Protein AF-A0A920RKI8-F1 (afdb_monomer_lite)

Secondary structure (DSSP, 8-state):
-HHHHHHHHHHHHHHHH---HHHHSSPP--SHHHHHHHHH-S--S---SPPSS-SS-HHHHHHS-HHHHHHHHHHTTS-GGGHHHHHHHHHH---SS--HHHHH-HHHHHHHHHHSTT--HHHHHHHIIIII--------HHHHHHHHHTTSS-TT--HHHHHHHHHHHHHHTT--HHHHHHHHHHHTT-TT--TT--

Sequence (198 aa):
MGTQRLAEAIEKLRGAYGGLEAELAARPPRCWSTLVDVVAGGPKAKSSDSPRVPLDQPEQLVELPVEALQEALKVTGRDQRRAGALQALANWWPGDDPDESWCEDHERRHRELTAIRGVGHELVDRILLLVLGLPAMPLSRAALRVGCRHGWSGLESEYDEWQHLFRQATELADSSLPEVWWLINRVGPFALWQPTTL

pLDDT: mean 88.32, std 11.57, range [44.94, 97.81]

Radius of gyration: 17.91 Å; chains: 1; bounding box: 45×36×45 Å

Foldseek 3Di:
DLLQVLLLLLLLLCVVVPDPFVVQVPQAFLAQVQLCCLQFNQQPDPQPDQQPDDSRQLVRLLPDDLVSQLVRCVSSVTRSVCSQVSNQVSVVRPHTPDDLVVLVPLVVQLVSQCPRPPRHQLSSQSCNCNNSVHQRQRPDPLLVLVSCVVVSDHPPDDRVRSSVSLVSSCVSNVHDSSRSNVSSVVCSVVSPDDSPPD

Structure (mmCIF, N/CA/C/O backbone):
data_AF-A0A920RKI8-F1
#
_entry.id   AF-A0A920RKI8-F1
#
loop_
_atom_site.group_PDB
_atom_site.id
_atom_site.type_symbol
_atom_site.label_atom_id
_atom_site.label_alt_id
_atom_site.label_comp_id
_atom_site.label_asym_id
_atom_site.label_entity_id
_atom_site.label_seq_id
_atom_site.pdbx_PDB_ins_code
_atom_site.Cartn_x
_atom_site.Cartn_y
_atom_site.Cartn_z
_atom_site.occupancy
_atom_site.B_iso_or_equiv
_atom_site.auth_seq_id
_atom_site.auth_comp_id
_atom_site.auth_asym_id
_atom_site.auth_atom_id
_atom_site.pdbx_PDB_model_num
ATOM 1 N N . MET A 1 1 ? 15.141 7.669 -21.628 1.00 65.69 1 MET A N 1
ATOM 2 C CA . MET A 1 1 ? 16.353 6.863 -21.323 1.00 65.69 1 MET A CA 1
ATOM 3 C C . MET A 1 1 ? 16.235 6.103 -20.002 1.00 65.69 1 MET A C 1
ATOM 5 O O . MET A 1 1 ? 16.628 4.945 -19.987 1.00 65.69 1 MET A O 1
ATOM 9 N N . GLY A 1 2 ? 15.700 6.701 -18.925 1.00 86.31 2 GLY A N 1
ATOM 10 C CA . GLY A 1 2 ? 15.510 6.014 -17.636 1.00 86.31 2 GLY A CA 1
ATOM 11 C C . GLY A 1 2 ? 14.638 4.755 -17.723 1.00 86.31 2 GLY A C 1
ATOM 12 O O . GLY A 1 2 ? 15.053 3.707 -17.244 1.00 86.31 2 GLY A O 1
ATOM 13 N N . THR A 1 3 ? 13.508 4.829 -18.433 1.00 93.12 3 THR A N 1
ATOM 14 C CA . THR A 1 3 ? 12.551 3.719 -18.588 1.00 93.12 3 THR A CA 1
ATOM 15 C C . THR A 1 3 ? 13.172 2.449 -19.175 1.00 93.12 3 THR A C 1
ATOM 17 O O . THR A 1 3 ? 13.064 1.392 -18.568 1.00 93.12 3 THR A O 1
ATOM 20 N N . GLN A 1 4 ? 13.888 2.550 -20.303 1.00 94.25 4 GLN A N 1
ATOM 21 C CA . GLN A 1 4 ? 14.537 1.398 -20.949 1.00 94.25 4 GLN A CA 1
ATOM 22 C C . GLN A 1 4 ? 15.551 0.721 -20.016 1.00 94.25 4 GLN A C 1
ATOM 24 O O . GLN A 1 4 ? 15.579 -0.496 -19.890 1.00 94.25 4 GLN A O 1
ATOM 29 N N . ARG A 1 5 ? 16.364 1.521 -19.315 1.00 93.44 5 ARG A N 1
ATOM 30 C CA . ARG A 1 5 ? 17.378 1.004 -18.386 1.00 93.44 5 ARG A CA 1
ATOM 31 C C . ARG A 1 5 ? 16.759 0.343 -17.156 1.00 93.44 5 ARG A C 1
ATOM 33 O O . ARG A 1 5 ? 17.330 -0.611 -16.638 1.00 93.44 5 ARG A O 1
ATOM 40 N N . LEU A 1 6 ? 15.629 0.861 -16.673 1.00 94.75 6 LEU A N 1
ATOM 41 C CA . LEU A 1 6 ? 14.869 0.230 -15.600 1.00 94.75 6 LEU A CA 1
ATOM 42 C C . LEU A 1 6 ? 14.230 -1.081 -16.083 1.00 94.75 6 LEU A C 1
ATOM 44 O O . LEU A 1 6 ? 14.302 -2.062 -15.355 1.00 94.75 6 LEU A O 1
ATOM 48 N N . ALA A 1 7 ? 13.689 -1.130 -17.304 1.00 95.94 7 ALA A N 1
ATOM 49 C CA . ALA A 1 7 ? 13.143 -2.357 -17.889 1.00 95.94 7 ALA A CA 1
ATOM 50 C C . ALA A 1 7 ? 14.215 -3.460 -17.994 1.00 95.94 7 ALA A C 1
ATOM 52 O O . ALA A 1 7 ? 14.044 -4.543 -17.441 1.00 95.94 7 ALA A O 1
ATOM 53 N N . GLU A 1 8 ? 15.387 -3.142 -18.554 1.00 95.06 8 GLU A N 1
ATOM 54 C CA . GLU A 1 8 ? 16.541 -4.057 -18.596 1.00 95.06 8 GLU A CA 1
ATOM 55 C C . GLU A 1 8 ? 16.983 -4.513 -17.191 1.00 95.06 8 GLU A C 1
ATOM 57 O O . GLU A 1 8 ? 17.425 -5.645 -16.989 1.00 95.06 8 GLU A O 1
ATOM 62 N N . ALA A 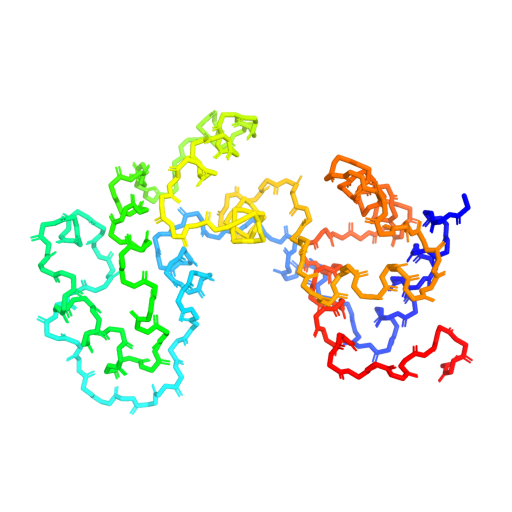1 9 ? 16.898 -3.630 -16.190 1.00 93.19 9 ALA A N 1
ATOM 63 C CA . ALA A 1 9 ? 17.210 -3.982 -14.810 1.00 93.19 9 ALA A CA 1
ATOM 64 C C . ALA A 1 9 ? 16.162 -4.925 -14.201 1.00 93.19 9 ALA A C 1
ATOM 66 O O . ALA A 1 9 ? 16.546 -5.848 -13.485 1.00 93.19 9 ALA A O 1
ATOM 67 N N . ILE A 1 10 ? 14.872 -4.726 -14.492 1.00 94.00 10 ILE A N 1
ATOM 68 C CA . ILE A 1 10 ? 13.782 -5.615 -14.064 1.00 94.00 10 ILE A CA 1
ATOM 69 C C . ILE A 1 10 ? 14.011 -7.023 -14.619 1.00 94.00 10 ILE A C 1
ATOM 71 O O . ILE A 1 10 ? 14.020 -7.976 -13.841 1.00 94.00 10 ILE A O 1
ATOM 75 N N . GLU A 1 11 ? 14.298 -7.155 -15.916 1.00 94.06 11 GLU A N 1
ATOM 76 C CA . GLU A 1 11 ? 14.584 -8.449 -16.556 1.00 94.06 11 GLU A CA 1
ATOM 77 C C . GLU A 1 11 ? 15.761 -9.174 -15.887 1.00 94.06 11 GLU A C 1
ATOM 79 O O . GLU A 1 11 ? 15.675 -10.357 -15.549 1.00 94.06 11 GLU A O 1
ATOM 84 N N . LYS A 1 12 ? 16.857 -8.452 -15.619 1.00 92.50 12 LYS A N 1
ATOM 85 C CA . LYS A 1 12 ? 18.031 -9.009 -14.926 1.00 92.50 12 LYS A CA 1
ATOM 86 C C . LYS A 1 12 ? 17.718 -9.450 -13.501 1.00 92.50 12 LYS A C 1
ATOM 88 O O . LYS A 1 12 ? 18.182 -10.503 -13.064 1.00 92.50 12 LYS A O 1
ATOM 93 N N . LEU A 1 13 ? 16.946 -8.652 -12.762 1.00 91.62 13 LEU A N 1
ATOM 94 C CA . LEU A 1 13 ? 16.522 -8.992 -11.406 1.00 91.62 13 LEU A CA 1
ATOM 95 C C . LEU A 1 13 ? 15.630 -10.235 -11.406 1.00 91.62 13 LEU A C 1
ATOM 97 O O . LEU A 1 13 ? 15.845 -11.122 -10.580 1.00 91.62 13 LEU A O 1
ATOM 101 N N . ARG A 1 14 ? 14.696 -10.337 -12.356 1.00 91.06 14 ARG A N 1
ATOM 102 C CA . ARG A 1 14 ? 13.854 -11.524 -12.538 1.00 91.06 14 ARG A CA 1
ATOM 103 C C . ARG A 1 14 ? 14.698 -12.759 -12.855 1.00 91.06 14 ARG A C 1
ATOM 105 O O . ARG A 1 14 ? 14.508 -13.803 -12.239 1.00 91.06 14 ARG A O 1
ATOM 112 N N . GLY A 1 15 ? 15.690 -12.633 -13.738 1.00 90.31 15 GLY A N 1
ATOM 113 C CA . GLY A 1 15 ? 16.632 -13.716 -14.039 1.00 90.31 15 GLY A CA 1
ATOM 114 C C . GLY A 1 15 ? 17.432 -14.195 -12.818 1.00 90.31 15 GLY A C 1
ATOM 115 O O . GLY A 1 15 ? 17.696 -15.387 -12.687 1.00 90.31 15 GLY A O 1
ATOM 116 N N . ALA A 1 16 ? 17.784 -13.291 -11.898 1.00 89.56 16 ALA A N 1
ATOM 117 C CA . ALA A 1 16 ? 18.591 -13.613 -10.718 1.00 89.56 16 ALA A CA 1
ATOM 118 C C . ALA A 1 16 ? 17.790 -14.137 -9.518 1.00 89.56 16 ALA A C 1
ATOM 120 O O . ALA A 1 16 ? 18.289 -14.970 -8.760 1.00 89.56 16 ALA A O 1
ATOM 121 N N . TYR A 1 17 ? 16.578 -13.623 -9.307 1.00 87.38 17 TYR A N 1
ATOM 122 C CA . TYR A 1 17 ? 15.755 -13.934 -8.134 1.00 87.38 17 TYR A CA 1
ATOM 123 C C . TYR A 1 17 ? 14.554 -14.836 -8.444 1.00 87.38 17 TYR A C 1
ATOM 125 O O . TYR A 1 17 ? 13.873 -15.263 -7.511 1.00 87.38 17 TYR A O 1
ATOM 133 N N . GLY A 1 18 ? 14.340 -15.166 -9.719 1.00 82.75 18 GLY A N 1
ATOM 134 C CA . GLY A 1 18 ? 13.167 -15.879 -10.211 1.00 82.75 18 GLY A CA 1
ATOM 135 C C . GLY A 1 18 ? 12.020 -14.932 -10.567 1.00 82.75 18 GLY A C 1
ATOM 136 O O . GLY A 1 18 ? 11.966 -13.790 -10.107 1.00 82.75 18 GLY A O 1
ATOM 137 N N . GLY A 1 19 ? 11.103 -15.431 -11.398 1.00 72.31 19 GLY A N 1
ATOM 138 C CA . GLY A 1 19 ? 9.821 -14.785 -11.662 1.00 72.31 19 GLY A CA 1
ATOM 139 C C . GLY A 1 19 ? 8.774 -15.234 -10.649 1.00 72.31 19 GLY A C 1
ATOM 140 O O . GLY A 1 19 ? 8.630 -16.429 -10.393 1.00 72.31 19 GLY A O 1
ATOM 141 N N . LEU A 1 20 ? 8.054 -14.271 -10.086 1.00 76.25 20 LEU A N 1
ATOM 142 C CA . LEU A 1 20 ? 6.879 -14.477 -9.236 1.00 76.25 20 LEU A CA 1
ATOM 143 C C . LEU A 1 20 ? 5.620 -13.894 -9.886 1.00 76.25 20 LEU A C 1
ATOM 145 O O . LEU A 1 20 ? 4.585 -13.790 -9.236 1.00 76.25 20 LEU A O 1
ATOM 149 N N . GLU A 1 21 ? 5.701 -13.519 -11.163 1.00 69.56 21 GLU A N 1
ATOM 150 C CA . GLU A 1 21 ? 4.629 -12.856 -11.893 1.00 69.56 21 GLU A CA 1
ATOM 151 C C . GLU A 1 21 ? 3.289 -13.580 -11.774 1.00 69.56 21 GLU A C 1
ATOM 153 O O . GLU A 1 21 ? 2.329 -12.961 -11.352 1.00 69.56 21 GLU A O 1
ATOM 158 N N . ALA A 1 22 ? 3.201 -14.885 -12.035 1.00 66.06 22 ALA A N 1
ATOM 159 C CA . ALA A 1 22 ? 1.919 -15.594 -11.948 1.00 66.06 22 ALA A CA 1
ATOM 160 C C . ALA A 1 22 ? 1.318 -15.615 -10.525 1.00 66.06 22 ALA A C 1
ATOM 162 O O . ALA A 1 22 ? 0.099 -15.587 -10.371 1.00 66.06 22 ALA A O 1
ATOM 163 N N . GLU A 1 23 ? 2.159 -15.658 -9.487 1.00 74.75 23 GLU A N 1
ATOM 164 C CA . GLU A 1 23 ? 1.721 -15.659 -8.084 1.00 74.75 23 GLU A CA 1
ATOM 165 C C . GLU A 1 23 ? 1.307 -14.253 -7.625 1.00 74.75 23 GLU A C 1
ATOM 167 O O . GLU A 1 23 ? 0.303 -14.095 -6.934 1.00 74.75 23 GLU A O 1
ATOM 172 N N . LEU A 1 24 ? 2.053 -13.226 -8.040 1.00 76.25 24 LEU A N 1
ATOM 173 C CA . LEU A 1 24 ? 1.858 -11.837 -7.622 1.00 76.25 24 LEU A CA 1
ATOM 174 C C . LEU A 1 24 ? 0.925 -11.034 -8.543 1.00 76.25 24 LEU A C 1
ATOM 176 O O . LEU A 1 24 ? 0.420 -9.995 -8.124 1.00 76.25 24 LEU A O 1
ATOM 180 N N . ALA A 1 25 ? 0.694 -11.489 -9.776 1.00 66.06 25 ALA A N 1
ATOM 181 C CA . ALA A 1 25 ? -0.279 -10.924 -10.714 1.00 66.06 25 ALA A CA 1
ATOM 182 C C . ALA A 1 25 ? -1.687 -11.491 -10.504 1.00 66.06 25 ALA A C 1
ATOM 184 O O . ALA A 1 25 ? -2.650 -10.966 -11.065 1.00 66.06 25 ALA A O 1
ATOM 185 N N . ALA A 1 26 ? -1.834 -12.546 -9.693 1.00 75.56 26 ALA A N 1
ATOM 186 C CA . ALA A 1 26 ? -3.145 -12.970 -9.232 1.00 75.56 26 ALA A CA 1
ATOM 187 C C . ALA A 1 26 ? -3.845 -11.795 -8.532 1.00 75.56 26 ALA A C 1
ATOM 189 O O . ALA A 1 26 ? -3.220 -11.051 -7.772 1.00 75.56 26 ALA A O 1
ATOM 190 N N . ARG A 1 27 ? -5.152 -11.627 -8.789 1.00 77.19 27 ARG A N 1
ATOM 191 C CA . ARG A 1 27 ? -5.959 -10.588 -8.133 1.00 77.19 27 ARG A CA 1
ATOM 192 C C . ARG A 1 27 ? -5.747 -10.704 -6.619 1.00 77.19 27 ARG A C 1
ATOM 194 O O . ARG A 1 27 ? -5.997 -11.790 -6.083 1.00 77.19 27 ARG A O 1
ATOM 201 N N . PRO A 1 28 ? -5.315 -9.633 -5.925 1.00 81.38 28 PRO A N 1
ATOM 202 C CA . PRO A 1 28 ? -5.142 -9.712 -4.490 1.00 81.38 28 PRO A CA 1
ATOM 203 C C . PRO A 1 28 ? -6.486 -10.051 -3.841 1.00 81.38 28 PRO A C 1
ATOM 205 O O . PRO A 1 28 ? -7.534 -9.587 -4.311 1.00 81.38 28 PRO A O 1
ATOM 208 N N . PRO A 1 29 ? -6.488 -10.858 -2.772 1.00 77.50 29 PRO A N 1
ATOM 209 C CA . PRO A 1 29 ? -7.687 -11.041 -1.978 1.00 77.50 29 PRO A CA 1
ATOM 210 C C . PRO A 1 29 ? -8.037 -9.673 -1.377 1.00 77.50 29 PRO A C 1
ATOM 212 O O . PRO A 1 29 ? -7.326 -9.157 -0.518 1.00 77.50 29 PRO A O 1
ATOM 215 N N . ARG A 1 30 ? -9.096 -9.040 -1.903 1.00 90.00 30 ARG A N 1
ATOM 216 C CA . ARG A 1 30 ? -9.606 -7.722 -1.485 1.00 90.00 30 ARG A CA 1
ATOM 217 C C . ARG A 1 30 ? -10.291 -7.836 -0.122 1.00 90.00 30 ARG A C 1
ATOM 219 O O . ARG A 1 30 ? -11.475 -7.550 0.008 1.00 90.00 30 ARG A O 1
ATOM 226 N N . CYS A 1 31 ? -9.573 -8.335 0.874 1.00 93.62 31 CYS A N 1
ATOM 227 C CA . CYS A 1 31 ? -10.096 -8.623 2.196 1.00 93.62 31 CYS A CA 1
ATOM 228 C C . CYS A 1 31 ? -9.317 -7.889 3.285 1.00 93.62 31 CYS A C 1
ATOM 230 O O . CYS A 1 31 ? -8.151 -7.502 3.133 1.00 93.62 31 CYS A O 1
ATOM 232 N N . TRP A 1 32 ? -9.987 -7.722 4.418 1.00 95.81 32 TRP A N 1
ATOM 233 C CA . TRP A 1 32 ? -9.484 -6.993 5.566 1.00 95.81 32 TRP A CA 1
ATOM 234 C C . TRP A 1 32 ? -8.162 -7.559 6.103 1.00 95.81 32 TRP A C 1
ATOM 236 O O . TRP A 1 32 ? -7.251 -6.804 6.445 1.00 95.81 32 TRP A O 1
ATOM 246 N N . SER A 1 33 ? -8.001 -8.884 6.132 1.00 93.25 33 SER A N 1
ATOM 247 C CA . SER A 1 33 ? -6.778 -9.520 6.641 1.00 93.25 33 SER A CA 1
ATOM 248 C C . SER A 1 33 ? -5.537 -9.156 5.817 1.00 93.25 33 SER A C 1
ATOM 250 O O . SER A 1 33 ? -4.477 -8.886 6.386 1.00 93.25 33 SER A O 1
ATOM 252 N N . THR A 1 34 ? -5.671 -9.043 4.494 1.00 93.38 34 THR A N 1
ATOM 253 C CA . THR A 1 34 ? -4.592 -8.576 3.613 1.00 93.38 34 THR A CA 1
ATOM 254 C C . THR A 1 34 ? -4.258 -7.111 3.861 1.00 93.38 34 THR A C 1
ATOM 256 O O . THR A 1 34 ? -3.079 -6.760 3.916 1.00 93.38 34 THR A O 1
ATOM 259 N N . LEU A 1 35 ? -5.260 -6.258 4.100 1.00 96.19 35 LEU A N 1
ATOM 260 C CA . LEU A 1 35 ? -5.028 -4.871 4.512 1.00 96.19 35 LEU A CA 1
ATOM 261 C C . LEU A 1 35 ? -4.242 -4.813 5.828 1.00 96.19 35 LEU A C 1
ATOM 263 O O . LEU A 1 35 ? -3.252 -4.081 5.917 1.00 96.19 35 LEU A O 1
ATOM 267 N N . VAL A 1 36 ? -4.623 -5.613 6.828 1.00 95.75 36 VAL A N 1
ATOM 268 C CA . VAL A 1 36 ? -3.911 -5.690 8.113 1.00 95.75 36 VAL A CA 1
ATOM 269 C C . VAL A 1 36 ? -2.450 -6.087 7.912 1.00 95.75 36 VAL A C 1
ATOM 271 O O . VAL A 1 36 ? -1.557 -5.426 8.452 1.00 95.75 36 VAL A O 1
ATOM 274 N N . ASP A 1 37 ? -2.184 -7.113 7.107 1.00 93.94 37 ASP A N 1
ATOM 275 C CA . ASP A 1 37 ? -0.823 -7.581 6.846 1.00 93.94 37 ASP A CA 1
ATOM 276 C C . ASP A 1 37 ? -0.002 -6.561 6.035 1.00 93.94 37 ASP A C 1
ATOM 278 O O . ASP A 1 37 ? 1.190 -6.370 6.298 1.00 93.94 37 ASP A O 1
ATOM 282 N N . VAL A 1 38 ? -0.619 -5.827 5.104 1.00 95.00 38 VAL A N 1
ATOM 283 C CA . VAL A 1 38 ? 0.038 -4.723 4.385 1.00 95.00 38 VAL A CA 1
ATOM 284 C C . VAL A 1 38 ? 0.396 -3.582 5.342 1.00 95.00 38 VAL A C 1
ATOM 286 O O . VAL A 1 38 ? 1.519 -3.066 5.306 1.00 95.00 38 VAL A O 1
ATOM 289 N N . VAL A 1 39 ? -0.517 -3.198 6.230 1.00 96.19 39 VAL A N 1
ATOM 290 C CA . VAL A 1 39 ? -0.352 -2.026 7.099 1.00 96.19 39 VAL A CA 1
ATOM 291 C C . VAL A 1 39 ? 0.572 -2.306 8.280 1.00 96.19 39 VAL A C 1
ATOM 293 O O . VAL A 1 39 ? 1.491 -1.524 8.532 1.00 96.19 39 VAL A O 1
ATOM 296 N N . ALA A 1 40 ? 0.350 -3.407 8.998 1.00 94.62 40 ALA A N 1
ATOM 297 C CA . ALA A 1 40 ? 1.036 -3.731 10.250 1.00 94.62 40 ALA A CA 1
ATOM 298 C C . ALA A 1 40 ? 2.038 -4.894 10.132 1.00 94.62 40 ALA A C 1
ATOM 300 O O . ALA A 1 40 ? 2.744 -5.197 11.099 1.00 94.62 40 ALA A O 1
ATOM 301 N N . GLY A 1 41 ? 2.159 -5.490 8.945 1.00 91.62 41 GLY A N 1
ATOM 302 C CA . GLY A 1 41 ? 2.992 -6.658 8.688 1.00 91.62 41 GLY A CA 1
ATOM 303 C C . GLY A 1 41 ? 2.270 -7.968 8.998 1.00 91.62 41 GLY A C 1
ATOM 304 O O . GLY A 1 41 ? 1.370 -8.020 9.837 1.00 91.62 41 GLY A O 1
ATOM 305 N N . GLY A 1 42 ? 2.719 -9.041 8.344 1.00 84.94 42 GLY A N 1
ATOM 306 C CA . GLY A 1 42 ? 2.287 -10.395 8.672 1.00 84.94 42 GLY A CA 1
ATOM 307 C C . GLY A 1 42 ? 2.679 -10.800 10.101 1.00 84.94 42 GLY A C 1
ATOM 308 O O . GLY A 1 42 ? 3.616 -10.230 10.679 1.00 84.94 42 GLY A O 1
ATOM 309 N N . PRO A 1 43 ? 1.992 -11.794 10.684 1.00 79.62 43 PRO A N 1
ATOM 310 C CA . PRO A 1 43 ? 2.277 -12.262 12.033 1.00 79.62 43 PRO A CA 1
ATOM 311 C C . PRO A 1 43 ? 3.696 -12.845 12.097 1.00 79.62 43 PRO A C 1
ATOM 313 O O . PRO A 1 43 ? 4.040 -13.768 11.361 1.00 79.62 43 PRO A O 1
ATOM 316 N N . LYS A 1 44 ? 4.548 -12.296 12.972 1.00 74.25 44 LYS A N 1
ATOM 317 C CA . LYS A 1 44 ? 5.960 -12.721 13.102 1.00 74.25 44 LYS A CA 1
ATOM 318 C C . LYS A 1 44 ? 6.185 -13.798 14.157 1.00 74.25 44 LYS A C 1
ATOM 320 O O . LYS A 1 44 ? 7.252 -14.408 14.195 1.00 74.25 44 LYS A O 1
ATOM 325 N N . ALA A 1 45 ? 5.214 -14.009 15.038 1.00 61.22 45 ALA A N 1
ATOM 326 C CA . ALA A 1 45 ? 5.335 -14.925 16.158 1.00 61.22 45 ALA A CA 1
ATOM 327 C C . ALA A 1 45 ? 4.508 -16.194 15.928 1.00 61.22 45 ALA A C 1
ATOM 329 O O . ALA A 1 45 ? 3.354 -16.122 15.513 1.00 61.22 45 ALA A O 1
ATOM 330 N N . LYS A 1 46 ? 5.048 -17.346 16.353 1.00 50.78 46 LYS A N 1
ATOM 331 C CA . LYS A 1 46 ? 4.248 -18.505 16.794 1.00 50.78 46 LYS A CA 1
ATOM 332 C C . LYS A 1 46 ? 3.600 -18.193 18.151 1.00 50.78 46 LYS A C 1
ATOM 334 O O . LYS A 1 46 ? 3.754 -18.960 19.098 1.00 50.78 46 LYS A O 1
ATOM 339 N N . SER A 1 47 ? 2.998 -17.014 18.293 1.00 51.47 47 SER A N 1
ATOM 340 C CA . SER A 1 47 ? 2.316 -16.660 19.530 1.00 51.47 47 SER A CA 1
ATOM 341 C C . SER A 1 47 ? 1.125 -17.601 19.657 1.00 51.47 47 SER A C 1
ATOM 343 O O . SER A 1 47 ? 0.215 -17.557 18.835 1.00 51.47 47 SER A O 1
ATOM 345 N N . SER A 1 48 ? 1.165 -18.496 20.645 1.00 54.56 48 SER A N 1
ATOM 346 C CA . SER A 1 48 ? -0.001 -19.288 21.045 1.00 54.56 48 SER A CA 1
ATOM 347 C C . SER A 1 48 ? -1.062 -18.422 21.725 1.00 54.56 48 SER A C 1
ATOM 349 O O . SER A 1 48 ? -2.172 -18.896 21.953 1.00 54.56 48 SER A O 1
ATOM 351 N N . ASP A 1 49 ? -0.719 -17.175 22.068 1.00 60.25 49 ASP A N 1
ATOM 352 C CA . ASP A 1 49 ? -1.642 -16.225 22.665 1.00 60.25 49 ASP A CA 1
ATOM 353 C C . ASP A 1 49 ? -2.505 -15.581 21.587 1.00 60.25 49 ASP A C 1
ATOM 355 O O . ASP A 1 49 ? -2.028 -14.890 20.681 1.00 60.25 49 ASP A O 1
ATOM 359 N N . SER A 1 50 ? -3.808 -15.802 21.728 1.00 67.31 50 SER A N 1
ATOM 360 C CA . SER A 1 50 ? -4.814 -15.082 20.962 1.00 67.31 50 SER A CA 1
ATOM 361 C C . SER A 1 50 ? -4.870 -13.634 21.457 1.00 67.31 50 SER A C 1
ATOM 363 O O . SER A 1 50 ? -4.852 -13.407 22.674 1.00 67.31 50 SER A O 1
ATOM 365 N N . PRO A 1 51 ? -4.932 -12.635 20.558 1.00 76.62 51 PRO A N 1
ATOM 366 C CA . PRO A 1 51 ? -5.156 -11.265 20.987 1.00 76.62 51 PRO A CA 1
ATOM 367 C C . PRO A 1 51 ? -6.476 -11.194 21.762 1.00 76.62 51 PRO A C 1
ATOM 369 O O . PRO A 1 51 ? -7.434 -11.905 21.464 1.00 76.62 51 PRO A O 1
ATOM 372 N N . ARG A 1 52 ? -6.538 -10.318 22.769 1.00 75.00 52 ARG A N 1
ATOM 373 C CA . ARG A 1 52 ? -7.760 -10.129 23.571 1.00 75.00 52 ARG A CA 1
ATOM 374 C C . ARG A 1 52 ? -8.922 -9.540 22.769 1.00 75.00 52 ARG A C 1
ATOM 376 O O . ARG A 1 52 ? -10.055 -9.595 23.229 1.00 75.00 52 ARG A O 1
ATOM 383 N N . VAL A 1 53 ? -8.619 -8.955 21.613 1.00 81.38 53 VAL A N 1
ATOM 384 C CA . VAL A 1 53 ? -9.576 -8.357 20.684 1.00 81.38 53 VAL A CA 1
ATOM 385 C C . VAL A 1 53 ? -9.370 -8.960 19.292 1.00 81.38 53 VAL A C 1
ATOM 387 O O . VAL A 1 53 ? -8.219 -9.214 18.916 1.00 81.38 53 VAL A O 1
ATOM 390 N N . PRO A 1 54 ? -10.450 -9.203 18.533 1.00 82.31 54 PRO A N 1
ATOM 391 C CA . PRO A 1 54 ? -10.344 -9.703 17.170 1.00 82.31 54 PRO A CA 1
ATOM 392 C C . PRO A 1 54 ? -9.703 -8.637 16.280 1.00 82.31 54 PRO A C 1
ATOM 394 O O . PRO A 1 54 ? -10.060 -7.466 16.354 1.00 82.31 54 PRO A O 1
ATOM 397 N N . LEU A 1 55 ? -8.730 -9.039 15.461 1.00 88.00 55 LEU A N 1
ATOM 398 C CA . LEU A 1 55 ? -8.079 -8.170 14.467 1.00 88.00 55 LEU A CA 1
ATOM 399 C C . LEU A 1 55 ? -8.690 -8.325 13.068 1.00 88.00 55 LEU A C 1
ATOM 401 O O . LEU A 1 55 ? -8.364 -7.561 12.165 1.00 88.00 55 LEU A O 1
ATOM 405 N N . ASP A 1 56 ? -9.546 -9.325 12.893 1.00 87.75 56 ASP A N 1
ATOM 406 C CA . ASP A 1 56 ? -10.181 -9.752 11.650 1.00 87.75 56 ASP A CA 1
ATOM 407 C C . ASP A 1 56 ? -11.549 -9.097 11.404 1.00 87.75 56 ASP A C 1
ATOM 409 O O . ASP A 1 56 ? -12.127 -9.308 10.344 1.00 87.75 56 ASP A O 1
ATOM 413 N N . GLN A 1 57 ? -12.044 -8.284 12.343 1.00 89.75 57 GLN A N 1
ATOM 414 C CA . GLN A 1 57 ? -13.370 -7.656 12.278 1.00 89.75 57 GLN A CA 1
ATOM 415 C C . GLN A 1 57 ? -13.252 -6.124 12.293 1.00 89.75 57 GLN A C 1
ATOM 417 O O . GLN A 1 57 ? -13.189 -5.534 13.378 1.00 89.75 57 GLN A O 1
ATOM 422 N N . PRO A 1 58 ? -13.172 -5.460 11.123 1.00 93.62 58 PRO A N 1
ATOM 423 C CA . PRO A 1 58 ? -12.912 -4.021 11.033 1.00 93.62 58 PRO A CA 1
ATOM 424 C C . PRO A 1 58 ? -13.920 -3.181 11.827 1.00 93.62 58 PRO A C 1
ATOM 426 O O . PRO A 1 58 ? -13.529 -2.242 12.517 1.00 93.62 58 PRO A O 1
ATOM 429 N N . GLU A 1 59 ? -15.196 -3.552 11.826 1.00 92.62 59 GLU A N 1
ATOM 430 C CA . GLU A 1 59 ? -16.255 -2.875 12.573 1.00 92.62 59 GLU A CA 1
ATOM 431 C C . GLU A 1 59 ? -15.982 -2.811 14.082 1.00 92.62 59 GLU A C 1
ATOM 433 O O . GLU A 1 59 ? -16.308 -1.816 14.727 1.00 92.62 59 GLU A O 1
ATOM 438 N N . GLN A 1 60 ? -15.322 -3.825 14.649 1.00 90.75 60 GLN A N 1
ATOM 439 C CA . GLN A 1 60 ? -14.958 -3.814 16.064 1.00 90.75 60 GLN A CA 1
ATOM 440 C C . GLN A 1 60 ? -13.766 -2.899 16.336 1.00 90.75 60 GLN A C 1
ATOM 442 O O . GLN A 1 60 ? -13.689 -2.288 17.398 1.00 90.75 60 GLN A O 1
ATOM 447 N N . LEU A 1 61 ? -12.839 -2.772 15.382 1.00 92.94 61 LEU A N 1
ATOM 448 C CA . LEU A 1 61 ? -11.631 -1.960 15.539 1.00 92.94 61 LEU A CA 1
ATOM 449 C C . LEU A 1 61 ? -11.938 -0.467 15.654 1.00 92.94 61 LEU A C 1
ATOM 451 O O . LEU A 1 61 ? -11.191 0.249 16.325 1.00 92.94 61 LEU A O 1
ATOM 455 N N . VAL A 1 62 ? -13.018 -0.003 15.022 1.00 92.44 62 VAL A N 1
ATOM 456 C CA . VAL A 1 62 ? -13.427 1.410 15.033 1.00 92.44 62 VAL A CA 1
ATOM 457 C C . VAL A 1 62 ? -13.677 1.913 16.458 1.00 92.44 62 VAL A C 1
ATOM 459 O O . VAL A 1 62 ? -13.236 3.006 16.802 1.00 92.44 62 VAL A O 1
ATOM 462 N N . GLU A 1 63 ? -14.295 1.091 17.304 1.00 89.94 63 GLU A N 1
ATOM 463 C CA . GLU A 1 63 ? -14.717 1.468 18.661 1.00 89.94 63 GLU A CA 1
ATOM 464 C C . GLU A 1 63 ? -13.660 1.172 19.743 1.00 89.94 63 GLU A C 1
ATOM 466 O O . GLU A 1 63 ? -13.826 1.531 20.912 1.00 89.94 63 GLU A O 1
ATOM 471 N N . LEU A 1 64 ? -12.559 0.496 19.395 1.00 91.56 64 LEU A N 1
ATOM 472 C CA . LEU A 1 64 ? -11.551 0.102 20.380 1.00 91.56 64 LEU A CA 1
ATOM 473 C C . LEU A 1 64 ? -10.703 1.289 20.869 1.00 91.56 64 LEU A C 1
ATOM 475 O O . LEU A 1 64 ? -10.284 2.134 20.081 1.00 91.56 64 LEU A O 1
ATOM 479 N N . PRO A 1 65 ? -10.309 1.318 22.154 1.00 93.88 65 PRO A N 1
ATOM 480 C CA . PRO A 1 65 ? -9.207 2.167 22.588 1.00 93.88 65 PRO A CA 1
ATOM 481 C C . PRO A 1 65 ? -7.939 1.830 21.795 1.00 93.88 65 PRO A C 1
ATOM 483 O O . PRO A 1 65 ? -7.590 0.654 21.637 1.00 93.88 65 PRO A O 1
ATOM 486 N N . VAL A 1 66 ? -7.218 2.847 21.317 1.00 93.69 66 VAL A N 1
ATOM 487 C CA . VAL A 1 66 ? -6.027 2.640 20.478 1.00 93.69 66 VAL A CA 1
ATOM 488 C C . VAL A 1 66 ? -4.963 1.807 21.201 1.00 93.69 66 VAL A C 1
ATOM 490 O O . VAL A 1 66 ? -4.283 1.002 20.571 1.00 93.69 66 VAL A O 1
ATOM 493 N N . GLU A 1 67 ? -4.861 1.922 22.525 1.00 95.19 67 GLU A N 1
ATOM 494 C CA . GLU A 1 67 ? -3.942 1.156 23.372 1.00 95.19 67 GLU A CA 1
ATOM 495 C C . GLU A 1 67 ? -4.275 -0.343 23.374 1.00 95.19 67 GLU A C 1
ATOM 497 O O . GLU A 1 67 ? -3.374 -1.185 23.376 1.00 95.19 67 GLU A O 1
ATOM 502 N N . ALA A 1 68 ? -5.564 -0.695 23.326 1.00 93.94 68 ALA A N 1
ATOM 503 C CA . ALA A 1 68 ? -5.993 -2.088 23.231 1.00 93.94 68 ALA A CA 1
ATOM 504 C C . ALA A 1 68 ? -5.596 -2.687 21.874 1.00 93.94 68 ALA A C 1
ATOM 506 O O . ALA A 1 68 ? -5.084 -3.808 21.814 1.00 93.94 68 ALA A O 1
ATOM 507 N N . LEU A 1 69 ? -5.755 -1.915 20.795 1.00 94.69 69 LEU A N 1
ATOM 508 C CA . LEU A 1 69 ? -5.324 -2.317 19.457 1.00 94.69 69 LEU A CA 1
ATOM 509 C C . LEU A 1 69 ? -3.791 -2.418 19.355 1.00 94.69 69 LEU A C 1
ATOM 511 O O . LEU A 1 69 ? -3.274 -3.356 18.750 1.00 94.69 69 LEU A O 1
ATOM 515 N N . GLN A 1 70 ? -3.045 -1.509 19.990 1.00 95.31 70 GLN A N 1
ATOM 516 C CA . GLN A 1 70 ? -1.582 -1.586 20.077 1.00 95.31 70 GLN A CA 1
ATOM 517 C C . GLN A 1 70 ? -1.119 -2.890 20.733 1.00 95.31 70 GLN A C 1
ATOM 519 O O . GLN A 1 70 ? -0.254 -3.575 20.182 1.00 95.31 70 GLN A O 1
ATOM 524 N N . GLU A 1 71 ? -1.706 -3.256 21.876 1.00 93.94 71 GLU A N 1
ATOM 525 C CA . GLU A 1 71 ? -1.343 -4.491 22.574 1.00 93.94 71 GLU A CA 1
ATOM 526 C C . GLU A 1 71 ? -1.714 -5.732 21.744 1.00 93.94 71 GLU A C 1
ATOM 528 O O . GLU A 1 71 ? -0.920 -6.666 21.654 1.00 93.94 71 GLU A O 1
ATOM 533 N N . ALA A 1 72 ? -2.857 -5.730 21.050 1.00 92.75 72 ALA A N 1
ATOM 534 C CA . ALA A 1 72 ? -3.242 -6.823 20.152 1.00 92.75 72 ALA A CA 1
ATOM 535 C C . ALA A 1 72 ? -2.249 -7.019 18.991 1.00 92.75 72 ALA A C 1
ATOM 537 O O . ALA A 1 72 ? -1.834 -8.143 18.686 1.00 92.75 72 ALA A O 1
ATOM 538 N N . LEU A 1 73 ? -1.810 -5.924 18.363 1.00 93.19 73 LEU A N 1
ATOM 539 C CA . LEU A 1 73 ? -0.787 -5.970 17.316 1.00 93.19 73 LEU A CA 1
ATOM 540 C C . LEU A 1 73 ? 0.541 -6.495 17.867 1.00 93.19 73 LEU A C 1
ATOM 542 O O . LEU A 1 73 ? 1.163 -7.364 17.259 1.00 93.19 73 LEU A O 1
ATOM 546 N N . LYS A 1 74 ? 0.947 -6.037 19.050 1.00 91.81 74 LYS A N 1
ATOM 547 C CA . LYS A 1 74 ? 2.172 -6.487 19.714 1.00 91.81 74 LYS A CA 1
ATOM 548 C C . LYS A 1 74 ? 2.151 -7.986 20.031 1.00 91.81 74 LYS A C 1
ATOM 550 O O . LYS A 1 74 ? 3.125 -8.667 19.712 1.00 91.81 74 LYS A O 1
ATOM 555 N N . VAL A 1 75 ? 1.058 -8.513 20.593 1.00 90.38 75 VAL A N 1
ATOM 556 C CA . VAL A 1 75 ? 0.893 -9.953 20.903 1.00 90.38 75 VAL A CA 1
ATOM 557 C C . VAL A 1 75 ? 1.007 -10.811 19.644 1.00 90.38 75 VAL A C 1
ATOM 559 O O . VAL A 1 75 ? 1.578 -11.900 19.674 1.00 90.38 75 VAL A O 1
ATOM 562 N N . THR A 1 76 ? 0.536 -10.300 18.507 1.00 89.38 76 THR A N 1
ATOM 563 C CA . THR A 1 76 ? 0.641 -10.998 17.218 1.00 89.38 76 THR A CA 1
ATOM 564 C C . THR A 1 76 ? 1.965 -10.750 16.477 1.00 89.38 76 THR A C 1
ATOM 566 O O . THR A 1 76 ? 2.173 -11.255 15.372 1.00 89.38 76 THR A O 1
ATOM 569 N N . GLY A 1 77 ? 2.902 -10.010 17.081 1.00 90.31 77 GLY A N 1
ATOM 570 C CA . GLY A 1 77 ? 4.210 -9.696 16.497 1.00 90.31 77 GLY A CA 1
ATOM 571 C C . GLY A 1 77 ? 4.159 -8.686 15.344 1.00 90.31 77 GLY A C 1
ATOM 572 O O . GLY A 1 77 ? 5.096 -8.627 14.543 1.00 90.31 77 GLY A O 1
ATOM 573 N N . ARG A 1 78 ? 3.073 -7.914 15.249 1.00 92.94 78 ARG A N 1
ATOM 574 C CA . ARG A 1 78 ? 2.845 -6.862 14.253 1.00 92.94 78 ARG A CA 1
ATOM 575 C C . ARG A 1 78 ? 3.327 -5.497 14.749 1.00 92.94 78 ARG A C 1
ATOM 577 O O . ARG A 1 78 ? 3.614 -5.301 15.931 1.00 92.94 78 ARG A O 1
ATOM 584 N N . ASP A 1 79 ? 3.437 -4.532 13.839 1.00 93.88 79 ASP A N 1
ATOM 585 C CA . ASP A 1 79 ? 3.853 -3.169 14.181 1.00 93.88 79 ASP A CA 1
ATOM 586 C C . ASP A 1 79 ? 2.750 -2.418 14.945 1.00 93.88 79 ASP A C 1
ATOM 588 O O . ASP A 1 79 ? 1.850 -1.819 14.357 1.00 93.88 79 ASP A O 1
ATOM 592 N N . GLN A 1 80 ? 2.855 -2.395 16.275 1.00 95.12 80 GLN A N 1
ATOM 593 C CA . GLN A 1 80 ? 1.917 -1.691 17.156 1.00 95.12 80 GLN A CA 1
ATOM 594 C C . GLN A 1 80 ? 1.772 -0.191 16.843 1.00 95.12 80 GLN A C 1
ATOM 596 O O . GLN A 1 80 ? 0.735 0.402 17.130 1.00 95.12 80 GLN A O 1
ATOM 601 N N . ARG A 1 81 ? 2.766 0.448 16.206 1.00 95.56 81 ARG A N 1
ATOM 602 C CA . ARG A 1 81 ? 2.694 1.878 15.846 1.00 95.56 81 ARG A CA 1
ATOM 603 C C . ARG A 1 81 ? 1.607 2.155 14.806 1.00 95.56 81 ARG A C 1
ATOM 605 O O . ARG A 1 81 ? 1.237 3.308 14.604 1.00 95.56 81 ARG A O 1
ATOM 612 N N . ARG A 1 82 ? 1.097 1.107 14.152 1.00 95.81 82 ARG A N 1
ATOM 613 C CA . ARG A 1 82 ? 0.059 1.173 13.122 1.00 95.81 82 ARG A CA 1
ATOM 614 C C . ARG A 1 82 ? -1.364 1.104 13.662 1.00 95.81 82 ARG A C 1
ATOM 616 O O . ARG A 1 82 ? -2.279 1.244 12.863 1.00 95.81 82 ARG A O 1
ATOM 623 N N . ALA A 1 83 ? -1.566 0.968 14.974 1.00 95.81 83 ALA A N 1
ATOM 624 C CA . ALA A 1 83 ? -2.900 0.880 15.575 1.00 95.81 83 ALA A CA 1
ATOM 625 C C . ALA A 1 83 ? -3.840 2.017 15.135 1.00 95.81 83 ALA A C 1
ATOM 627 O O . ALA A 1 83 ? -4.906 1.750 14.595 1.00 95.81 83 ALA A O 1
ATOM 628 N N . GLY A 1 84 ? -3.420 3.280 15.266 1.00 95.81 84 GLY A N 1
ATOM 629 C CA . GLY A 1 84 ? -4.261 4.415 14.862 1.00 95.81 84 GLY A CA 1
ATOM 630 C C . GLY A 1 84 ? -4.570 4.445 13.359 1.00 95.81 84 GLY A C 1
ATOM 631 O O . GLY A 1 84 ? -5.682 4.780 12.967 1.00 95.81 84 GLY A O 1
ATOM 632 N N . ALA A 1 85 ? -3.612 4.042 12.516 1.00 96.44 85 ALA A N 1
ATOM 633 C CA . ALA A 1 85 ? -3.831 3.949 11.073 1.00 96.44 85 ALA A CA 1
ATOM 634 C C . ALA A 1 85 ? -4.811 2.817 10.729 1.00 96.44 85 ALA A C 1
ATOM 636 O O . ALA A 1 85 ? -5.703 3.015 9.914 1.00 96.44 85 ALA A O 1
ATOM 637 N N . LEU A 1 86 ? -4.679 1.653 11.375 1.00 96.38 86 LEU A N 1
ATOM 638 C CA . LEU A 1 86 ? -5.589 0.522 11.193 1.00 96.38 86 LEU A CA 1
ATOM 639 C C . LEU A 1 86 ? -7.009 0.845 11.637 1.00 96.38 86 LEU A C 1
ATOM 641 O O . LEU A 1 86 ? -7.940 0.513 10.920 1.00 96.38 86 LEU A O 1
ATOM 645 N N . GLN A 1 87 ? -7.180 1.518 12.771 1.00 96.06 87 GLN A N 1
ATOM 646 C CA . GLN A 1 87 ? -8.498 1.949 13.228 1.00 96.06 87 GLN A CA 1
ATOM 647 C C . GLN A 1 87 ? -9.163 2.905 12.227 1.00 96.06 87 GLN A C 1
ATOM 649 O O . GLN A 1 87 ? -10.329 2.735 11.882 1.00 96.06 87 GLN A O 1
ATOM 654 N N . ALA A 1 88 ? -8.415 3.880 11.706 1.00 96.75 88 ALA A N 1
ATOM 655 C CA . ALA A 1 88 ? -8.945 4.797 10.703 1.00 96.75 88 ALA A CA 1
ATOM 656 C C . ALA A 1 88 ? -9.242 4.096 9.362 1.00 96.75 88 ALA A C 1
ATOM 658 O O . ALA A 1 88 ? -10.241 4.405 8.716 1.00 96.75 88 ALA A O 1
ATOM 659 N N . LEU A 1 89 ? -8.412 3.125 8.966 1.00 97.50 89 LEU A N 1
ATOM 660 C CA . LEU A 1 89 ? -8.648 2.292 7.784 1.00 97.50 89 LEU A CA 1
ATOM 661 C C . LEU A 1 89 ? -9.841 1.352 7.960 1.00 97.50 89 LEU A C 1
ATOM 663 O O . LEU A 1 89 ? -10.552 1.121 6.992 1.00 97.50 89 LEU A O 1
ATOM 667 N N . ALA A 1 90 ? -10.095 0.860 9.172 1.00 96.44 90 ALA A N 1
ATOM 668 C CA . ALA A 1 90 ? -11.263 0.042 9.474 1.00 96.44 90 ALA A CA 1
ATOM 669 C C . ALA A 1 90 ? -12.561 0.826 9.247 1.00 96.44 90 ALA A C 1
ATOM 671 O O . ALA A 1 90 ? -13.500 0.305 8.659 1.00 96.44 90 ALA A O 1
ATOM 672 N N . ASN A 1 91 ? -12.574 2.111 9.616 1.00 96.19 91 ASN A N 1
ATOM 673 C CA . ASN A 1 91 ? -13.697 3.007 9.337 1.00 96.19 91 ASN A CA 1
ATOM 674 C C . ASN A 1 91 ? -13.836 3.373 7.842 1.00 96.19 91 ASN A C 1
ATOM 676 O O . ASN A 1 91 ? -14.916 3.745 7.395 1.00 96.19 91 ASN A O 1
ATOM 680 N N . TRP A 1 92 ? -12.750 3.314 7.067 1.00 96.69 92 TRP A N 1
ATOM 681 C CA . TRP A 1 92 ? -12.763 3.565 5.618 1.00 96.69 92 TRP A CA 1
ATOM 682 C C . TRP A 1 92 ? -13.121 2.315 4.790 1.00 96.69 92 TRP A C 1
ATOM 684 O O . TRP A 1 92 ? -13.587 2.444 3.657 1.00 96.69 92 TRP A O 1
ATOM 694 N N . TRP A 1 93 ? -12.905 1.115 5.333 1.00 96.12 93 TRP A N 1
ATOM 695 C CA . TRP A 1 93 ? -13.056 -0.154 4.622 1.00 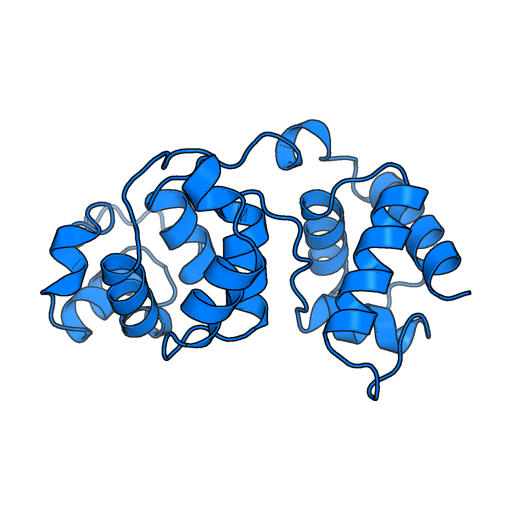96.12 93 TRP A CA 1
ATOM 696 C C . TRP A 1 93 ? -14.522 -0.429 4.235 1.00 96.12 93 TRP A C 1
ATOM 698 O O . TRP A 1 93 ? -15.396 -0.376 5.099 1.00 96.12 93 TRP A O 1
ATOM 708 N N . PRO A 1 94 ? -14.821 -0.761 2.964 1.00 94.50 94 PRO A N 1
ATOM 709 C CA . PRO A 1 94 ? -16.191 -1.010 2.510 1.00 94.50 94 PRO A CA 1
ATOM 710 C C . PRO A 1 94 ? -16.712 -2.413 2.865 1.00 94.50 94 PRO A C 1
ATOM 712 O O . PRO A 1 94 ? -17.890 -2.688 2.646 1.00 94.50 94 PRO A O 1
ATOM 715 N N . GLY A 1 95 ? -15.848 -3.300 3.368 1.00 94.62 95 GLY A N 1
ATOM 716 C CA . GLY A 1 95 ? -16.102 -4.736 3.483 1.00 94.62 95 GLY A CA 1
ATOM 717 C C . GLY A 1 95 ? -15.242 -5.553 2.517 1.00 94.62 95 GLY A C 1
ATOM 718 O O . GLY A 1 95 ? -14.554 -5.001 1.659 1.00 94.62 95 GLY A O 1
ATOM 719 N N . ASP A 1 96 ? -15.251 -6.871 2.700 1.00 94.50 96 ASP A N 1
ATOM 720 C CA . ASP A 1 96 ? -14.458 -7.802 1.894 1.00 94.50 96 ASP A CA 1
ATOM 721 C C . ASP A 1 96 ? -15.069 -8.025 0.503 1.00 94.50 96 ASP A C 1
ATOM 723 O O . ASP A 1 96 ? -16.285 -8.113 0.357 1.00 94.50 96 ASP A O 1
ATOM 727 N N . ASP A 1 97 ? -14.192 -8.141 -0.497 1.00 91.44 97 ASP A N 1
ATOM 728 C CA . ASP A 1 97 ? -14.497 -8.256 -1.931 1.00 91.44 97 ASP A CA 1
ATOM 729 C C . ASP A 1 97 ? -15.542 -7.234 -2.416 1.00 91.44 97 ASP A C 1
ATOM 731 O O . ASP A 1 97 ? -16.598 -7.614 -2.928 1.00 91.44 97 ASP A O 1
ATOM 735 N N . PRO A 1 98 ? -15.269 -5.923 -2.249 1.00 90.75 98 PRO A N 1
ATOM 736 C CA . PRO A 1 98 ? -16.175 -4.892 -2.723 1.00 90.75 98 PRO A CA 1
ATOM 737 C C . PRO A 1 98 ? -16.308 -4.950 -4.249 1.00 90.75 98 PRO A C 1
ATOM 739 O O . PRO A 1 98 ? -15.392 -5.383 -4.962 1.00 90.75 98 PRO A O 1
ATOM 742 N N . ASP A 1 99 ? -17.442 -4.446 -4.738 1.00 90.19 99 ASP A N 1
ATOM 743 C CA . ASP A 1 99 ? -17.742 -4.369 -6.165 1.00 90.19 99 ASP A CA 1
ATOM 744 C C . ASP A 1 99 ? -16.607 -3.707 -6.956 1.00 90.19 99 ASP A C 1
ATOM 746 O O . ASP A 1 99 ? -15.956 -2.759 -6.508 1.00 90.19 99 ASP A O 1
ATOM 750 N N . GLU A 1 100 ? -16.407 -4.170 -8.187 1.00 85.50 100 GLU A N 1
ATOM 751 C CA . GLU A 1 100 ? -15.319 -3.705 -9.046 1.00 85.50 100 GLU A CA 1
ATOM 752 C C . GLU A 1 100 ? -15.358 -2.190 -9.289 1.00 85.50 100 GLU A C 1
ATOM 754 O O . GLU A 1 100 ? -14.326 -1.533 -9.189 1.00 85.50 100 GLU A O 1
ATOM 759 N N . SER A 1 101 ? -16.552 -1.608 -9.436 1.00 89.19 101 SER A N 1
ATOM 760 C CA . SER A 1 101 ? -16.735 -0.157 -9.584 1.00 89.19 101 SER A CA 1
ATOM 761 C C . SER A 1 101 ? -16.244 0.654 -8.378 1.00 89.19 101 SER A C 1
ATOM 763 O O . SER A 1 101 ? -15.825 1.801 -8.531 1.00 89.19 101 SER A O 1
ATOM 765 N N . TRP A 1 102 ? -16.269 0.077 -7.170 1.00 90.50 102 TRP A N 1
ATOM 766 C CA . TRP A 1 102 ? -15.701 0.708 -5.981 1.00 90.50 102 TRP A CA 1
ATOM 767 C C . TRP A 1 102 ? -14.171 0.669 -6.020 1.00 90.50 102 TRP A C 1
ATOM 769 O O . TRP A 1 102 ? -13.518 1.621 -5.585 1.00 90.50 102 TRP A O 1
ATOM 779 N N . CYS A 1 103 ? -13.594 -0.418 -6.534 1.00 84.12 103 CYS A N 1
ATOM 780 C CA . CYS A 1 103 ? -12.150 -0.562 -6.656 1.00 84.12 103 CYS A CA 1
ATOM 781 C C . CYS A 1 103 ? -11.566 0.298 -7.776 1.00 84.12 103 CYS A C 1
ATOM 783 O O . CYS A 1 103 ? -10.521 0.888 -7.555 1.00 84.12 103 CYS A O 1
ATOM 785 N N . GLU A 1 104 ? -12.211 0.392 -8.939 1.00 85.06 104 GLU A N 1
ATOM 786 C CA . GLU A 1 104 ? -11.649 1.008 -10.154 1.00 85.06 104 GLU A CA 1
ATOM 787 C C . GLU A 1 104 ? -11.450 2.533 -10.085 1.00 85.06 104 GLU A C 1
ATOM 789 O O . GLU A 1 104 ? -10.676 3.085 -10.869 1.00 85.06 104 GLU A O 1
ATOM 794 N N . ASP A 1 105 ? -12.082 3.231 -9.136 1.00 90.38 105 ASP A N 1
ATOM 795 C CA . ASP A 1 105 ? -11.940 4.684 -8.956 1.00 90.38 105 ASP A CA 1
ATOM 796 C C . ASP A 1 105 ? -10.609 5.051 -8.265 1.00 90.38 105 ASP A C 1
ATOM 798 O O . ASP A 1 105 ? -10.556 5.484 -7.108 1.00 90.38 105 ASP A O 1
ATOM 802 N N . HIS A 1 106 ? -9.500 4.840 -8.979 1.00 90.00 106 HIS A N 1
ATOM 803 C CA . HIS A 1 106 ? -8.138 5.011 -8.469 1.00 90.00 106 HIS A CA 1
ATOM 804 C C . HIS A 1 106 ? -7.913 6.403 -7.859 1.00 90.00 106 HIS A C 1
ATOM 806 O O . HIS A 1 106 ? -7.453 6.506 -6.720 1.00 90.00 106 HIS A O 1
ATOM 812 N N . GLU A 1 107 ? -8.275 7.480 -8.560 1.00 91.50 107 GLU A N 1
ATOM 813 C CA . GLU A 1 107 ? -8.064 8.849 -8.070 1.00 91.50 107 GLU A CA 1
ATOM 814 C C . GLU A 1 107 ? -8.823 9.129 -6.770 1.00 91.50 107 GLU A C 1
ATOM 816 O O . GLU A 1 107 ? -8.329 9.832 -5.881 1.00 91.50 107 GLU A O 1
ATOM 821 N N . ARG A 1 108 ? -10.039 8.596 -6.627 1.00 95.31 108 ARG A N 1
ATOM 822 C CA . ARG A 1 108 ? -10.796 8.729 -5.384 1.00 95.31 108 ARG A CA 1
ATOM 823 C C . ARG A 1 108 ? -10.172 7.914 -4.260 1.00 95.31 108 ARG A C 1
ATOM 825 O O . ARG A 1 108 ? -9.964 8.473 -3.184 1.00 95.31 108 ARG A O 1
ATOM 832 N N . ARG A 1 109 ? -9.848 6.636 -4.491 1.00 96.38 109 ARG A N 1
ATOM 833 C CA . ARG A 1 109 ? -9.240 5.761 -3.472 1.00 96.38 109 ARG A CA 1
ATOM 834 C C . ARG A 1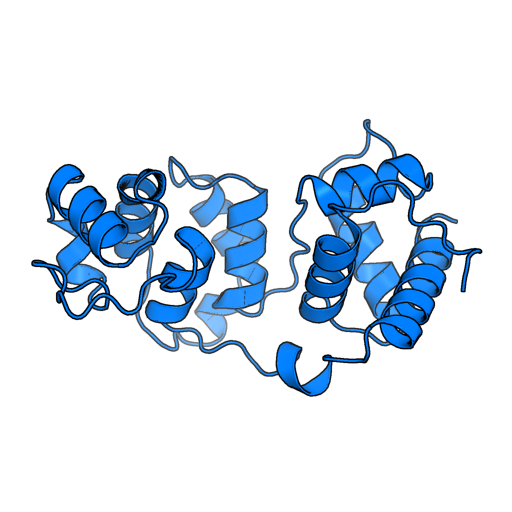 109 ? -7.901 6.314 -2.989 1.00 96.38 109 ARG A C 1
ATOM 836 O O . ARG A 1 109 ? -7.649 6.331 -1.788 1.00 96.38 109 ARG A O 1
ATOM 843 N N . HIS A 1 110 ? -7.081 6.838 -3.899 1.00 95.81 110 HIS A N 1
ATOM 844 C CA . HIS A 1 110 ? -5.813 7.488 -3.564 1.00 95.81 110 HIS A CA 1
ATOM 845 C C . HIS A 1 110 ? -6.012 8.720 -2.671 1.00 95.81 110 HIS A C 1
ATOM 847 O O . HIS A 1 110 ? -5.380 8.823 -1.615 1.00 95.81 110 HIS A O 1
ATOM 853 N N . ARG A 1 111 ? -6.937 9.622 -3.036 1.00 96.25 111 ARG A N 1
ATOM 854 C CA . ARG A 1 111 ? -7.247 10.824 -2.241 1.00 96.25 111 ARG A CA 1
ATOM 855 C C . ARG A 1 111 ? -7.799 10.489 -0.859 1.00 96.25 111 ARG A C 1
ATOM 857 O O . ARG A 1 111 ? -7.374 11.096 0.121 1.00 96.25 111 ARG A O 1
ATOM 864 N N . GLU A 1 112 ? -8.726 9.537 -0.777 1.00 97.56 112 GLU A N 1
ATOM 865 C CA . GLU A 1 112 ? -9.304 9.085 0.491 1.00 97.56 112 GLU A CA 1
ATOM 866 C C . GLU A 1 112 ? -8.224 8.506 1.411 1.00 97.56 112 GLU A C 1
ATOM 868 O O . GLU A 1 112 ? -8.103 8.949 2.550 1.00 97.56 112 GLU A O 1
ATOM 873 N N . LEU A 1 113 ? -7.391 7.589 0.907 1.00 97.81 113 LEU A N 1
ATOM 874 C CA . LEU A 1 113 ? -6.306 6.977 1.678 1.00 97.81 113 LEU A CA 1
ATOM 875 C C . LEU A 1 113 ? -5.252 8.000 2.122 1.00 97.81 113 LEU A C 1
ATOM 877 O O . LEU A 1 113 ? -4.802 7.958 3.265 1.00 97.81 113 LEU A O 1
ATOM 881 N N . THR A 1 114 ? -4.888 8.946 1.251 1.00 96.69 114 THR A N 1
ATOM 882 C CA . THR A 1 114 ? -3.925 10.017 1.567 1.00 96.69 114 THR A CA 1
ATOM 883 C C . THR A 1 114 ? -4.437 10.946 2.673 1.00 96.69 114 THR A C 1
ATOM 885 O O . THR A 1 114 ? -3.644 11.494 3.439 1.00 96.69 114 THR A O 1
ATOM 888 N N . ALA A 1 115 ? -5.757 11.114 2.801 1.00 97.62 115 ALA A N 1
ATOM 889 C CA . ALA A 1 115 ? -6.358 11.919 3.863 1.00 97.62 115 ALA A CA 1
ATOM 890 C C . ALA A 1 115 ? -6.348 11.221 5.240 1.00 97.62 115 ALA A C 1
ATOM 892 O O . ALA A 1 115 ? -6.561 11.879 6.263 1.00 97.62 115 ALA A O 1
ATOM 893 N N . ILE A 1 116 ? -6.091 9.908 5.300 1.00 97.56 116 ILE A N 1
ATOM 894 C CA . ILE A 1 116 ? -6.098 9.150 6.554 1.00 97.56 116 ILE A CA 1
ATOM 895 C C . ILE A 1 116 ? -4.818 9.424 7.350 1.00 97.56 116 ILE A C 1
ATOM 897 O O . ILE A 1 116 ? -3.698 9.084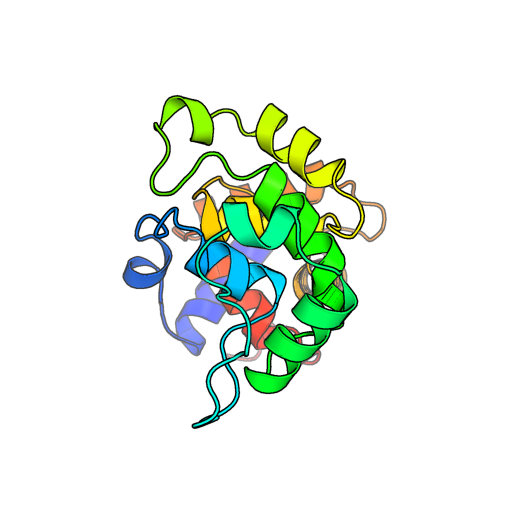 6.958 1.00 97.56 116 ILE A O 1
ATOM 901 N N . ARG A 1 117 ? -4.979 9.988 8.551 1.00 94.00 117 ARG A N 1
ATOM 902 C CA . ARG A 1 117 ? -3.859 10.251 9.462 1.00 94.00 117 ARG A CA 1
ATOM 903 C C . ARG A 1 117 ? -3.108 8.957 9.795 1.00 94.00 117 ARG A C 1
ATOM 905 O O . ARG A 1 117 ? -3.678 8.004 10.313 1.00 94.00 117 ARG A O 1
ATOM 912 N N . GLY A 1 118 ? -1.792 8.965 9.582 1.00 92.62 118 GLY A N 1
ATOM 913 C CA . GLY A 1 118 ? -0.923 7.810 9.844 1.00 92.62 118 GLY A CA 1
ATOM 914 C C . GLY A 1 118 ? -0.729 6.879 8.640 1.00 92.62 118 GLY A C 1
ATOM 915 O O . GLY A 1 118 ? 0.074 5.944 8.729 1.00 92.62 118 GLY A O 1
ATOM 916 N N . VAL A 1 119 ? -1.388 7.167 7.513 1.00 96.56 119 VAL A N 1
ATOM 917 C CA . VAL A 1 119 ? -1.180 6.507 6.220 1.00 96.56 119 VAL A CA 1
ATOM 918 C C . VAL A 1 119 ? -0.368 7.448 5.324 1.00 96.56 119 VAL A C 1
ATOM 920 O O . VAL A 1 119 ? -0.855 8.467 4.859 1.00 96.56 119 VAL A O 1
ATOM 923 N N . GLY A 1 120 ? 0.923 7.151 5.147 1.00 93.81 120 GLY A N 1
ATOM 924 C CA . GLY A 1 120 ? 1.803 7.926 4.260 1.00 93.81 120 GLY A CA 1
ATOM 925 C C . GLY A 1 120 ? 1.745 7.430 2.813 1.00 93.81 120 GLY A C 1
ATOM 926 O O . GLY A 1 120 ? 1.320 6.301 2.589 1.00 93.81 120 GLY A O 1
ATOM 927 N N . HIS A 1 121 ? 2.244 8.225 1.859 1.00 93.06 121 HIS A N 1
ATOM 928 C CA . HIS A 1 121 ? 2.197 7.931 0.412 1.00 93.06 121 HIS A CA 1
ATOM 929 C C . HIS A 1 121 ? 2.618 6.499 0.043 1.00 93.06 121 HIS A C 1
ATOM 931 O O . HIS A 1 121 ? 1.886 5.804 -0.646 1.00 93.06 121 HIS A O 1
ATOM 937 N N . GLU A 1 122 ? 3.739 6.008 0.576 1.00 95.56 122 GLU A N 1
ATOM 938 C CA . GLU A 1 122 ? 4.187 4.633 0.308 1.00 95.56 122 GLU A CA 1
ATOM 939 C C . GLU A 1 122 ? 3.196 3.568 0.800 1.00 95.56 122 GLU A C 1
ATOM 941 O O . GLU A 1 122 ? 3.037 2.532 0.158 1.00 95.56 122 GLU A O 1
ATOM 946 N N . LEU A 1 123 ? 2.512 3.808 1.922 1.00 97.00 123 LEU A N 1
ATOM 947 C CA . LEU A 1 123 ? 1.493 2.889 2.419 1.00 97.00 123 LEU A CA 1
ATOM 948 C C . LEU A 1 123 ? 0.197 2.995 1.607 1.00 97.00 123 LEU A C 1
ATOM 950 O O . LEU A 1 123 ? -0.431 1.966 1.377 1.00 97.00 123 LEU A O 1
ATOM 954 N N . VAL A 1 124 ? -0.172 4.196 1.144 1.00 97.75 124 VAL A N 1
ATOM 955 C CA . VAL A 1 124 ? -1.282 4.388 0.194 1.00 97.75 124 VAL A CA 1
ATOM 956 C C . VAL A 1 124 ? -1.047 3.521 -1.038 1.00 97.75 124 VAL A C 1
ATOM 958 O O . VAL A 1 124 ? -1.865 2.656 -1.335 1.00 97.75 124 VAL A O 1
ATOM 961 N N . ASP A 1 125 ? 0.110 3.672 -1.685 1.00 97.56 125 ASP A N 1
ATOM 962 C CA . ASP A 1 125 ? 0.461 2.911 -2.884 1.00 97.56 125 ASP A CA 1
ATOM 963 C C . ASP A 1 125 ? 0.429 1.394 -2.632 1.00 97.56 125 ASP A C 1
ATOM 965 O O . ASP A 1 125 ? -0.052 0.631 -3.465 1.00 97.56 125 ASP A O 1
ATOM 969 N N . ARG A 1 126 ? 0.899 0.931 -1.462 1.00 96.38 126 ARG A N 1
ATOM 970 C CA . ARG A 1 126 ? 0.842 -0.497 -1.099 1.00 96.38 126 ARG A CA 1
ATOM 971 C C . ARG A 1 126 ? -0.580 -1.003 -0.927 1.00 96.38 126 ARG A C 1
ATOM 973 O O . ARG A 1 126 ? -0.845 -2.129 -1.325 1.00 96.38 126 ARG A O 1
ATOM 980 N N . ILE A 1 127 ? -1.472 -0.218 -0.326 1.00 96.69 127 ILE A N 1
ATOM 981 C CA . ILE A 1 127 ? -2.883 -0.597 -0.190 1.00 96.69 127 ILE A CA 1
ATOM 982 C C . ILE A 1 127 ? -3.526 -0.664 -1.578 1.00 96.69 127 ILE A C 1
ATOM 984 O O . ILE A 1 127 ? -4.161 -1.663 -1.910 1.00 96.69 127 ILE A O 1
ATOM 988 N N . LEU A 1 128 ? -3.307 0.351 -2.416 1.00 95.81 128 LEU A N 1
ATOM 989 C CA . LEU A 1 128 ? -3.808 0.370 -3.789 1.00 95.81 128 LEU A CA 1
ATOM 990 C C . LEU A 1 128 ? -3.336 -0.869 -4.564 1.00 95.81 128 LEU A C 1
ATOM 992 O O . LEU A 1 128 ? -4.165 -1.606 -5.090 1.00 95.81 128 LEU A O 1
ATOM 996 N N . LEU A 1 129 ? -2.034 -1.158 -4.545 1.00 94.94 129 LEU A N 1
ATOM 997 C CA . LEU A 1 129 ? -1.447 -2.256 -5.309 1.00 94.94 129 LEU A CA 1
ATOM 998 C C . LEU A 1 129 ? -1.781 -3.642 -4.755 1.00 94.94 129 LEU A C 1
ATOM 1000 O O . LEU A 1 129 ? -2.223 -4.514 -5.495 1.00 94.94 129 LEU A O 1
ATOM 1004 N N . LEU A 1 130 ? -1.536 -3.860 -3.464 1.00 93.69 130 LEU A N 1
ATOM 1005 C CA . LEU A 1 130 ? -1.519 -5.197 -2.862 1.00 93.69 130 LEU A CA 1
ATOM 1006 C C . LEU A 1 130 ? -2.851 -5.591 -2.221 1.00 93.69 130 LEU A C 1
ATOM 1008 O O . LEU A 1 130 ? -3.030 -6.761 -1.905 1.00 93.69 130 LEU A O 1
ATOM 1012 N N . VAL A 1 131 ? -3.761 -4.637 -1.996 1.00 94.44 131 VAL A N 1
ATOM 1013 C CA . VAL A 1 131 ? -5.093 -4.908 -1.428 1.00 94.44 131 VAL A CA 1
ATOM 1014 C C . VAL A 1 131 ?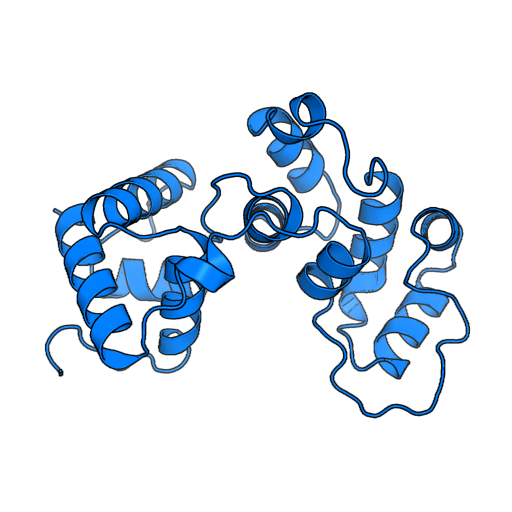 -6.169 -4.710 -2.487 1.00 94.44 131 VAL A C 1
ATOM 1016 O O . VAL A 1 131 ? -7.005 -5.586 -2.669 1.00 94.44 131 VAL A O 1
ATOM 1019 N N . LEU A 1 132 ? -6.156 -3.580 -3.204 1.00 93.62 132 LEU A N 1
ATOM 1020 C CA . LEU A 1 132 ? -7.213 -3.264 -4.175 1.00 93.62 132 LEU A CA 1
ATOM 1021 C C . LEU A 1 132 ? -6.932 -3.806 -5.584 1.00 93.62 132 LEU A C 1
ATOM 1023 O O . LEU A 1 132 ? -7.869 -3.987 -6.367 1.00 93.62 132 LEU A O 1
ATOM 1027 N N . GLY A 1 133 ? -5.665 -4.096 -5.897 1.00 91.50 133 GLY A N 1
ATOM 1028 C CA . GLY A 1 133 ? -5.227 -4.505 -7.234 1.00 91.50 133 GLY A CA 1
ATOM 1029 C C . GLY A 1 133 ? -5.148 -3.340 -8.223 1.00 91.50 133 GLY A C 1
ATOM 1030 O O . GLY A 1 133 ? -5.231 -3.553 -9.428 1.00 91.50 133 GLY A O 1
ATOM 1031 N N . LEU A 1 134 ? -5.022 -2.107 -7.726 1.00 92.44 134 LEU A N 1
ATOM 1032 C CA . LEU A 1 134 ? -4.889 -0.906 -8.541 1.00 92.44 134 LEU A CA 1
ATOM 1033 C C . LEU A 1 134 ? -3.419 -0.601 -8.854 1.00 92.44 134 LEU A C 1
ATOM 1035 O O . LEU A 1 134 ? -2.570 -0.688 -7.965 1.00 92.44 134 LEU A O 1
ATOM 1039 N N . PRO A 1 135 ? -3.091 -0.194 -10.093 1.00 91.88 135 PRO A N 1
ATOM 1040 C CA . PRO A 1 135 ? -1.712 0.018 -10.513 1.00 91.88 135 PRO A CA 1
ATOM 1041 C C . PRO A 1 135 ? -1.125 1.308 -9.915 1.00 91.88 135 PRO A C 1
ATOM 1043 O O . PRO A 1 135 ? -1.168 2.380 -10.526 1.00 91.88 135 PRO A O 1
ATOM 1046 N N . ALA A 1 136 ? -0.530 1.181 -8.730 1.00 95.19 136 ALA A N 1
ATOM 1047 C CA . ALA A 1 136 ? 0.258 2.213 -8.063 1.00 95.19 136 ALA A CA 1
ATOM 1048 C C . ALA A 1 136 ? 1.578 1.603 -7.583 1.00 95.19 136 ALA A C 1
ATOM 1050 O O . ALA A 1 136 ? 1.579 0.674 -6.783 1.00 95.19 136 ALA A O 1
ATOM 1051 N N . MET A 1 137 ? 2.716 2.093 -8.070 1.00 96.19 137 MET A N 1
ATOM 1052 C CA . MET A 1 137 ? 4.016 1.613 -7.610 1.00 96.19 137 MET A CA 1
ATOM 1053 C C . MET A 1 137 ? 4.319 2.188 -6.224 1.00 96.19 137 MET A C 1
ATOM 1055 O O . MET A 1 137 ? 4.429 3.408 -6.108 1.00 96.19 137 MET A O 1
ATOM 1059 N N . PRO A 1 138 ? 4.564 1.372 -5.183 1.00 96.50 138 PRO A N 1
ATOM 1060 C CA . PRO A 1 138 ? 4.954 1.922 -3.901 1.00 96.50 138 PRO A CA 1
ATOM 1061 C C . PRO A 1 138 ? 6.327 2.565 -3.938 1.00 96.50 138 PRO A C 1
ATOM 1063 O O . PRO A 1 138 ? 7.351 1.882 -4.058 1.00 96.50 138 PRO A O 1
ATOM 1066 N N . LEU A 1 139 ? 6.34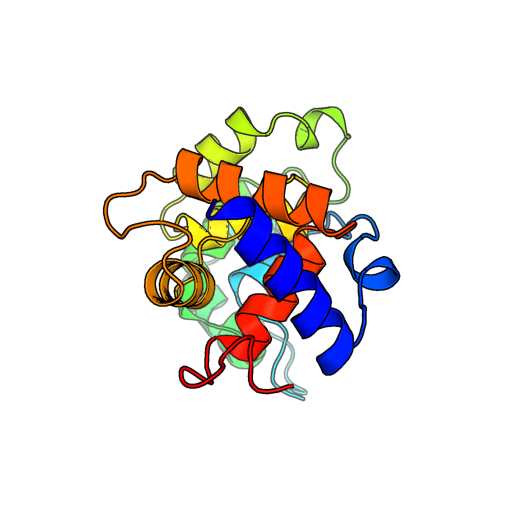7 3.888 -3.765 1.00 94.50 139 LEU A N 1
ATOM 1067 C CA . LEU A 1 139 ? 7.567 4.693 -3.746 1.00 94.50 139 LEU A CA 1
ATOM 1068 C C . LEU A 1 139 ? 8.289 4.568 -2.401 1.00 94.50 139 LEU A C 1
ATOM 1070 O O . LEU A 1 139 ? 8.441 5.512 -1.623 1.00 94.50 139 LEU A O 1
ATOM 1074 N N . SER A 1 140 ? 8.738 3.350 -2.109 1.00 91.94 140 SER A N 1
ATOM 1075 C CA . SER A 1 140 ? 9.497 3.045 -0.907 1.00 91.94 140 SER A CA 1
ATOM 1076 C C . SER A 1 140 ? 10.878 3.688 -0.932 1.00 91.94 140 SER A C 1
ATOM 1078 O O . SER A 1 140 ? 11.432 4.031 -1.977 1.00 91.94 140 SER A O 1
ATOM 1080 N N . ARG A 1 141 ? 11.506 3.774 0.247 1.00 89.94 141 ARG A N 1
ATOM 1081 C CA . ARG A 1 141 ? 12.913 4.195 0.355 1.00 89.94 141 ARG A CA 1
ATOM 1082 C C . ARG A 1 141 ? 13.836 3.367 -0.543 1.00 89.94 141 ARG A C 1
ATOM 1084 O O . ARG A 1 141 ? 14.845 3.893 -0.996 1.00 89.94 141 ARG A O 1
ATOM 1091 N N . ALA A 1 142 ? 13.520 2.091 -0.778 1.00 89.56 142 ALA A N 1
ATOM 1092 C CA . ALA A 1 142 ? 14.276 1.256 -1.703 1.00 89.56 142 ALA A CA 1
ATOM 1093 C C . ALA A 1 142 ? 14.055 1.696 -3.155 1.00 89.56 142 ALA A C 1
ATOM 1095 O O . ALA A 1 142 ? 15.043 1.928 -3.845 1.00 89.56 142 ALA A O 1
ATOM 1096 N N . ALA A 1 143 ? 12.801 1.877 -3.581 1.00 91.62 143 ALA A N 1
ATOM 1097 C CA . ALA A 1 143 ? 12.462 2.308 -4.938 1.00 91.62 143 ALA A CA 1
ATOM 1098 C C . ALA A 1 143 ? 13.113 3.648 -5.298 1.00 91.62 143 ALA A C 1
ATOM 1100 O O . ALA A 1 143 ? 13.846 3.726 -6.284 1.00 91.62 143 ALA A O 1
ATOM 1101 N N . LEU A 1 144 ? 12.949 4.659 -4.439 1.00 92.19 144 LEU A N 1
ATOM 1102 C CA . LEU A 1 144 ? 13.544 5.983 -4.640 1.00 92.19 144 LEU A CA 1
ATOM 1103 C C . LEU A 1 144 ? 15.077 5.912 -4.662 1.00 92.19 144 LEU A C 1
ATOM 1105 O O . LEU A 1 144 ? 15.721 6.445 -5.560 1.00 92.19 144 LEU A O 1
ATOM 1109 N N . ARG A 1 145 ? 15.692 5.199 -3.707 1.00 88.50 145 ARG A N 1
ATOM 1110 C CA . ARG A 1 145 ? 17.157 5.072 -3.641 1.00 88.50 145 ARG A CA 1
ATOM 1111 C C . ARG A 1 145 ? 17.737 4.374 -4.868 1.00 88.50 145 ARG A C 1
ATOM 1113 O O . ARG A 1 145 ? 18.760 4.824 -5.378 1.00 88.50 145 ARG A O 1
ATOM 1120 N N . VAL A 1 146 ? 17.139 3.261 -5.293 1.00 87.69 146 VAL A N 1
ATOM 1121 C CA . VAL A 1 146 ? 17.599 2.497 -6.461 1.00 87.69 146 VAL A CA 1
ATOM 1122 C C . VAL A 1 146 ? 17.438 3.353 -7.718 1.00 87.69 146 VAL A C 1
ATOM 1124 O O . VAL A 1 146 ? 18.411 3.529 -8.450 1.00 87.69 146 VAL A O 1
ATOM 1127 N N . GLY A 1 147 ? 16.270 3.973 -7.913 1.00 89.75 147 GLY A N 1
ATOM 1128 C CA . GLY A 1 147 ? 16.007 4.836 -9.064 1.00 89.75 147 GLY A CA 1
ATOM 1129 C C . GLY A 1 147 ? 16.964 6.025 -9.172 1.00 89.75 147 GLY A C 1
ATOM 1130 O O . GLY A 1 147 ? 17.565 6.222 -10.229 1.00 89.75 147 GLY A O 1
ATOM 1131 N N . CYS A 1 148 ? 17.184 6.755 -8.072 1.00 91.00 148 CYS A N 1
ATOM 1132 C CA . CYS A 1 148 ? 18.108 7.893 -8.056 1.00 91.00 148 CYS A CA 1
ATOM 1133 C C . CYS A 1 148 ? 19.552 7.461 -8.313 1.00 91.00 148 CYS A C 1
ATOM 1135 O O . CYS A 1 148 ? 20.271 8.086 -9.088 1.00 91.00 148 CYS A O 1
ATOM 1137 N N . ARG A 1 149 ? 19.999 6.368 -7.683 1.00 87.50 149 ARG A N 1
ATOM 1138 C CA . ARG A 1 149 ? 21.386 5.904 -7.803 1.00 87.50 149 ARG A CA 1
ATOM 1139 C C . ARG A 1 149 ? 21.747 5.472 -9.221 1.00 87.50 149 ARG A C 1
ATOM 1141 O O . ARG A 1 149 ? 22.878 5.690 -9.646 1.00 87.50 149 ARG A O 1
ATOM 1148 N N . HIS A 1 150 ? 20.815 4.847 -9.932 1.00 88.00 150 HIS A N 1
ATOM 1149 C CA . HIS A 1 150 ? 21.032 4.424 -11.316 1.00 88.00 150 HIS A CA 1
ATOM 1150 C C . HIS A 1 150 ? 20.691 5.516 -12.342 1.00 88.00 150 HIS A C 1
ATOM 1152 O O . HIS A 1 150 ? 20.813 5.281 -13.546 1.00 88.00 150 HIS A O 1
ATOM 1158 N N . GLY A 1 151 ? 20.310 6.713 -11.879 1.00 88.81 151 GLY A N 1
ATOM 1159 C CA . GLY A 1 151 ? 19.987 7.855 -12.730 1.00 88.81 151 GLY A CA 1
ATOM 1160 C C . GLY A 1 151 ? 18.751 7.624 -13.599 1.00 88.81 151 GLY A C 1
ATOM 1161 O O . GLY A 1 151 ? 18.697 8.123 -14.721 1.00 88.81 151 GLY A O 1
ATOM 1162 N N . TRP A 1 152 ? 17.794 6.817 -13.130 1.00 91.44 152 TRP A N 1
ATOM 1163 C CA . TRP A 1 152 ? 16.535 6.583 -13.846 1.00 91.44 152 TRP A CA 1
ATOM 1164 C C . TRP A 1 152 ? 15.524 7.705 -13.608 1.00 91.44 152 TRP A C 1
ATOM 1166 O O . TRP A 1 152 ? 14.777 8.035 -14.525 1.00 91.44 152 TRP A O 1
ATOM 1176 N N . SER A 1 153 ? 15.561 8.299 -12.412 1.00 91.31 153 SER A N 1
ATOM 1177 C CA . SER A 1 153 ? 14.833 9.510 -12.018 1.00 91.31 153 SER A CA 1
ATOM 1178 C C . SER A 1 153 ? 15.685 10.326 -11.044 1.00 91.31 153 SER A C 1
ATOM 1180 O O . SER A 1 153 ? 16.623 9.787 -10.449 1.00 91.31 153 SER A O 1
ATOM 1182 N N . GLY A 1 154 ? 15.370 11.610 -10.886 1.00 87.31 154 GLY A N 1
ATOM 1183 C CA . GLY A 1 154 ? 16.061 12.520 -9.975 1.00 87.31 154 GLY A CA 1
ATOM 1184 C C . GLY A 1 154 ? 15.409 12.618 -8.593 1.00 87.31 154 GLY A C 1
ATOM 1185 O O . GLY A 1 154 ? 14.306 12.122 -8.363 1.00 87.31 154 GLY A O 1
ATOM 1186 N N . LEU A 1 155 ? 16.091 13.285 -7.656 1.00 81.62 155 LEU A N 1
ATOM 1187 C CA . LEU A 1 155 ? 15.508 13.630 -6.347 1.00 81.62 155 LEU A CA 1
ATOM 1188 C C . LEU A 1 155 ? 14.465 14.748 -6.467 1.00 81.62 155 LEU A C 1
ATOM 1190 O O . LEU A 1 155 ? 13.614 14.893 -5.596 1.00 81.62 155 LEU A O 1
ATOM 1194 N N . GLU A 1 156 ? 14.569 15.532 -7.532 1.00 89.88 156 GLU A N 1
ATOM 1195 C CA . GLU A 1 156 ? 13.647 16.579 -7.943 1.00 89.88 156 GLU A CA 1
ATOM 1196 C C . GLU A 1 156 ? 12.377 16.041 -8.606 1.00 89.88 156 GLU A C 1
ATOM 1198 O O . GLU A 1 156 ? 11.446 16.814 -8.803 1.00 89.88 156 GLU A O 1
ATOM 1203 N N . SER A 1 157 ? 12.338 14.746 -8.947 1.00 93.69 157 SER A N 1
ATOM 1204 C CA . SER A 1 157 ? 11.201 14.170 -9.655 1.00 93.69 157 SER A CA 1
ATOM 1205 C C . SER A 1 157 ? 9.942 14.144 -8.795 1.00 93.69 157 SER A C 1
ATOM 1207 O O . SER A 1 157 ? 9.970 13.738 -7.628 1.00 93.69 157 SER A O 1
ATOM 1209 N N . GLU A 1 158 ? 8.826 14.524 -9.403 1.00 94.12 158 GLU A N 1
ATOM 1210 C CA . GLU A 1 158 ? 7.517 14.536 -8.759 1.00 94.12 158 GLU A CA 1
ATOM 1211 C C . GLU A 1 158 ? 6.915 13.125 -8.672 1.00 94.12 158 GLU A C 1
ATOM 1213 O O . GLU A 1 158 ? 7.341 12.185 -9.349 1.00 94.12 158 GLU A O 1
ATOM 1218 N N . TYR A 1 159 ? 5.902 12.955 -7.817 1.00 92.75 159 TYR A N 1
ATOM 1219 C CA . TYR A 1 159 ? 5.246 11.662 -7.590 1.00 92.75 159 TYR A CA 1
ATOM 1220 C C . TYR A 1 159 ? 4.753 11.017 -8.897 1.00 92.75 159 TYR A C 1
ATOM 1222 O O . TYR A 1 159 ? 5.015 9.836 -9.133 1.00 92.75 159 TYR A O 1
ATOM 1230 N N . ASP A 1 160 ? 4.107 11.791 -9.772 1.00 93.69 160 ASP A N 1
ATOM 1231 C CA . ASP A 1 160 ? 3.556 11.277 -11.030 1.00 93.69 160 ASP A CA 1
ATOM 1232 C C . ASP A 1 160 ? 4.642 10.857 -12.025 1.00 93.69 160 ASP A C 1
ATOM 1234 O O . ASP A 1 160 ? 4.459 9.883 -12.758 1.00 93.69 160 ASP A O 1
ATOM 1238 N N . GLU A 1 161 ? 5.799 11.523 -12.014 1.00 95.50 161 GLU A N 1
ATOM 1239 C CA . GLU A 1 161 ? 6.948 11.149 -12.845 1.00 95.50 161 GLU A CA 1
ATOM 1240 C C . GLU A 1 161 ? 7.516 9.795 -12.412 1.00 95.50 161 GLU A C 1
ATOM 1242 O O . GLU A 1 161 ? 7.774 8.926 -13.248 1.00 95.50 161 GLU A O 1
ATOM 1247 N N . TRP A 1 162 ? 7.634 9.573 -11.099 1.00 95.88 162 TRP A N 1
ATOM 1248 C CA . TRP A 1 162 ? 8.029 8.281 -10.543 1.00 95.88 162 TRP A CA 1
ATOM 1249 C C . TRP A 1 162 ? 7.023 7.177 -10.880 1.00 95.88 162 TRP A C 1
ATOM 1251 O O . TRP A 1 162 ? 7.422 6.098 -11.328 1.00 95.88 162 TRP A O 1
ATOM 1261 N N . GLN A 1 163 ? 5.724 7.439 -10.699 1.00 96.06 163 GLN A N 1
ATOM 1262 C CA . GLN A 1 163 ? 4.668 6.487 -11.055 1.00 96.06 163 GLN A CA 1
ATOM 1263 C C . GLN A 1 163 ? 4.704 6.147 -12.549 1.00 96.06 163 GLN A C 1
ATOM 1265 O O . GLN A 1 163 ? 4.591 4.982 -12.931 1.00 96.06 163 GLN A O 1
ATOM 1270 N N . HIS A 1 164 ? 4.886 7.150 -13.408 1.00 96.00 164 HIS A N 1
ATOM 1271 C CA . HIS A 1 164 ? 4.987 6.966 -14.851 1.00 96.00 164 HIS A CA 1
ATOM 1272 C C . HIS A 1 164 ? 6.210 6.129 -15.244 1.00 96.00 164 HIS A C 1
ATOM 1274 O O . HIS A 1 164 ? 6.064 5.171 -16.003 1.00 96.00 164 HIS A O 1
ATOM 1280 N N . LEU A 1 165 ? 7.384 6.431 -14.680 1.00 96.56 165 LEU A N 1
ATOM 1281 C CA . LEU A 1 165 ? 8.620 5.687 -14.924 1.00 96.56 165 LEU A CA 1
ATOM 1282 C C . LEU A 1 165 ? 8.454 4.196 -14.612 1.00 96.56 165 LEU A C 1
ATOM 1284 O O . LEU A 1 165 ? 8.794 3.353 -15.444 1.00 96.56 165 LEU A O 1
ATOM 1288 N N . PHE A 1 166 ? 7.936 3.866 -13.425 1.00 96.56 166 PHE A N 1
ATOM 1289 C CA . PHE A 1 166 ? 7.766 2.471 -13.023 1.00 96.56 166 PHE A CA 1
ATOM 1290 C C . PHE A 1 166 ? 6.707 1.755 -13.854 1.00 96.56 166 PHE A C 1
ATOM 1292 O O . PHE A 1 166 ? 6.958 0.625 -14.265 1.00 96.56 166 PHE A O 1
ATOM 1299 N N . ARG A 1 167 ? 5.569 2.396 -14.157 1.00 95.94 167 ARG A N 1
ATOM 1300 C CA . ARG A 1 167 ? 4.534 1.800 -15.019 1.00 95.94 167 ARG A CA 1
ATOM 1301 C C . ARG A 1 167 ? 5.078 1.462 -16.403 1.00 95.94 167 ARG A C 1
ATOM 1303 O O . ARG A 1 167 ? 5.039 0.302 -16.795 1.00 95.94 167 ARG A O 1
ATOM 1310 N N . GLN A 1 168 ? 5.686 2.430 -17.087 1.00 97.06 168 GLN A N 1
ATOM 1311 C CA . GLN A 1 168 ? 6.218 2.194 -18.429 1.00 97.06 168 GLN A CA 1
ATOM 1312 C C . GLN A 1 168 ? 7.342 1.151 -18.449 1.00 97.06 168 GLN A C 1
ATOM 1314 O O . GLN A 1 168 ? 7.413 0.338 -19.363 1.00 97.06 168 GLN A O 1
ATOM 1319 N N . ALA A 1 169 ? 8.243 1.159 -17.463 1.00 96.62 169 ALA A N 1
ATOM 1320 C CA . ALA A 1 169 ? 9.323 0.176 -17.428 1.00 96.62 169 ALA A CA 1
ATOM 1321 C C . ALA A 1 169 ? 8.818 -1.238 -17.113 1.00 96.62 169 ALA A C 1
ATOM 1323 O O . ALA A 1 169 ? 9.377 -2.207 -17.616 1.00 96.62 169 ALA A O 1
ATOM 1324 N N . THR A 1 170 ? 7.759 -1.346 -16.308 1.00 95.38 170 THR A N 1
ATOM 1325 C CA . THR A 1 170 ? 7.072 -2.613 -16.021 1.00 95.38 170 THR A CA 1
ATOM 1326 C C . THR A 1 170 ? 6.434 -3.180 -17.288 1.00 95.38 170 THR A C 1
ATOM 1328 O O . THR A 1 170 ? 6.616 -4.358 -17.569 1.00 95.38 170 THR A O 1
ATOM 1331 N N . GLU A 1 171 ? 5.757 -2.340 -18.078 1.00 95.44 171 GLU A N 1
ATOM 1332 C CA . GLU A 1 171 ? 5.174 -2.729 -19.371 1.00 95.44 171 GLU A CA 1
ATOM 1333 C C . GLU A 1 171 ? 6.247 -3.174 -20.375 1.00 95.44 171 GLU A C 1
ATOM 1335 O O . GLU A 1 171 ? 6.103 -4.209 -21.018 1.00 95.44 171 GLU A O 1
ATOM 1340 N N . LEU A 1 172 ? 7.350 -2.425 -20.492 1.00 96.56 172 LEU A N 1
ATOM 1341 C CA . LEU A 1 172 ? 8.445 -2.766 -21.409 1.00 96.56 172 LEU A CA 1
ATOM 1342 C C . LEU A 1 172 ? 9.147 -4.081 -21.056 1.00 96.56 172 LEU A C 1
ATOM 1344 O O . LEU A 1 172 ? 9.624 -4.760 -21.958 1.00 96.56 172 LEU A O 1
ATOM 1348 N N . ALA A 1 173 ? 9.231 -4.413 -19.767 1.00 94.31 173 ALA A N 1
ATOM 1349 C CA . ALA A 1 173 ? 9.869 -5.632 -19.276 1.00 94.31 173 ALA A CA 1
ATOM 1350 C C . ALA A 1 173 ? 8.929 -6.852 -19.245 1.00 94.31 173 ALA A C 1
ATOM 1352 O O . ALA A 1 173 ? 9.316 -7.874 -18.678 1.00 94.31 173 ALA A O 1
ATOM 1353 N N . ASP A 1 174 ? 7.702 -6.730 -19.775 1.00 92.62 174 ASP A N 1
ATOM 1354 C CA . ASP A 1 174 ? 6.649 -7.755 -19.704 1.00 92.62 174 ASP A CA 1
ATOM 1355 C C . ASP A 1 174 ? 6.531 -8.300 -18.268 1.00 92.62 174 ASP A C 1
ATOM 1357 O O . ASP A 1 174 ? 6.971 -9.404 -17.939 1.00 92.62 174 ASP A O 1
ATOM 1361 N N . SER A 1 175 ? 6.146 -7.404 -17.355 1.00 92.50 175 SER A N 1
ATOM 1362 C CA . SER A 1 175 ? 6.147 -7.610 -15.905 1.00 92.50 175 SER A CA 1
ATOM 1363 C C . SER A 1 175 ? 4.851 -7.136 -15.258 1.00 92.50 175 SER A C 1
ATOM 1365 O O . SER A 1 175 ? 4.048 -6.425 -15.859 1.00 92.50 175 SER A O 1
ATOM 1367 N N . SER A 1 176 ? 4.718 -7.404 -13.959 1.00 93.31 176 SER A N 1
ATOM 1368 C CA . SER A 1 176 ? 3.686 -6.813 -13.108 1.00 93.31 176 SER A CA 1
ATOM 1369 C C . SER A 1 176 ? 4.281 -5.880 -12.047 1.00 93.31 176 SER A C 1
ATOM 1371 O O . SER A 1 176 ? 5.376 -6.104 -11.523 1.00 93.31 176 SER A O 1
ATOM 1373 N N . LEU A 1 177 ? 3.547 -4.822 -11.685 1.00 94.62 177 LEU A N 1
ATOM 1374 C CA . LEU A 1 177 ? 3.962 -3.896 -10.622 1.00 94.62 177 LEU A CA 1
ATOM 1375 C C . LEU A 1 177 ? 4.202 -4.590 -9.265 1.00 94.62 177 LEU A C 1
ATOM 1377 O O . LEU A 1 177 ? 5.182 -4.235 -8.604 1.00 94.62 177 LEU A O 1
ATOM 1381 N N . PRO A 1 178 ? 3.389 -5.578 -8.830 1.00 94.06 178 PRO A N 1
ATOM 1382 C CA . PRO A 1 178 ? 3.673 -6.348 -7.620 1.00 94.06 178 PRO A CA 1
ATOM 1383 C C . PRO A 1 178 ? 5.027 -7.068 -7.665 1.00 94.06 178 PRO A C 1
ATOM 1385 O O . PRO A 1 178 ? 5.778 -7.019 -6.686 1.00 94.06 178 PRO A O 1
ATOM 1388 N N . GLU A 1 179 ? 5.379 -7.677 -8.803 1.00 92.88 179 GLU A N 1
ATOM 1389 C CA . GLU A 1 179 ? 6.683 -8.320 -8.985 1.00 92.88 179 GLU A CA 1
ATOM 1390 C C . GLU A 1 179 ? 7.818 -7.290 -8.952 1.00 92.88 179 GLU A C 1
ATOM 1392 O O . GLU A 1 179 ? 8.792 -7.468 -8.220 1.00 92.88 179 GLU A O 1
ATOM 1397 N N . VAL A 1 180 ? 7.683 -6.173 -9.672 1.00 93.94 180 VAL A N 1
ATOM 1398 C CA . VAL A 1 180 ? 8.693 -5.101 -9.680 1.00 93.94 180 VAL A CA 1
ATOM 1399 C C . VAL A 1 180 ? 8.906 -4.530 -8.278 1.00 93.94 180 VAL A C 1
ATOM 1401 O O . VAL A 1 180 ? 10.049 -4.361 -7.842 1.00 93.94 180 VAL A O 1
ATOM 1404 N N . TRP A 1 181 ? 7.830 -4.284 -7.528 1.00 93.56 181 TRP A N 1
ATOM 1405 C CA . TRP A 1 181 ? 7.911 -3.868 -6.130 1.00 93.56 181 TRP A CA 1
ATOM 1406 C C . TRP A 1 181 ? 8.653 -4.901 -5.275 1.00 93.56 181 TRP A C 1
ATOM 1408 O O . TRP A 1 181 ? 9.536 -4.525 -4.496 1.00 93.56 181 TRP A O 1
ATOM 1418 N N . TRP A 1 182 ? 8.360 -6.193 -5.436 1.00 92.06 182 TRP A N 1
ATOM 1419 C CA . TRP A 1 182 ? 9.060 -7.263 -4.726 1.00 92.06 182 TRP A CA 1
ATOM 1420 C C . TRP A 1 182 ? 10.560 -7.298 -5.060 1.00 92.06 182 TRP A C 1
ATOM 1422 O O . TRP A 1 182 ? 11.391 -7.257 -4.145 1.00 92.06 182 TRP A O 1
ATOM 1432 N N . LEU A 1 183 ? 10.919 -7.282 -6.350 1.00 91.94 183 LEU A N 1
ATOM 1433 C CA . LEU A 1 183 ? 12.306 -7.294 -6.832 1.00 91.94 183 LEU A CA 1
ATOM 1434 C C . LEU A 1 183 ? 13.099 -6.102 -6.280 1.00 91.94 183 LEU A C 1
ATOM 1436 O O . LEU A 1 183 ? 14.201 -6.263 -5.749 1.00 91.94 183 LEU A O 1
ATOM 1440 N N . ILE A 1 184 ? 12.521 -4.902 -6.328 1.00 91.12 184 ILE A N 1
ATOM 1441 C CA . ILE A 1 184 ? 13.165 -3.681 -5.830 1.00 91.12 184 ILE A CA 1
ATOM 1442 C C . ILE A 1 184 ? 13.373 -3.729 -4.318 1.00 91.12 184 ILE A C 1
ATOM 1444 O O . ILE A 1 184 ? 14.443 -3.354 -3.829 1.00 91.12 184 ILE A O 1
ATOM 1448 N N . ASN A 1 185 ? 12.391 -4.207 -3.551 1.00 88.88 185 ASN A N 1
ATOM 1449 C CA . ASN A 1 185 ? 12.549 -4.341 -2.102 1.00 88.88 185 ASN A CA 1
ATOM 1450 C C . ASN A 1 185 ? 13.525 -5.465 -1.724 1.00 88.88 185 ASN A C 1
ATOM 1452 O O . ASN A 1 185 ? 14.147 -5.384 -0.663 1.00 88.88 185 ASN A O 1
ATOM 1456 N N . ARG A 1 186 ? 13.728 -6.462 -2.595 1.00 86.50 186 ARG A N 1
ATOM 1457 C CA . ARG A 1 186 ? 14.742 -7.508 -2.418 1.00 86.50 186 ARG A CA 1
ATOM 1458 C C . ARG A 1 186 ? 16.162 -6.956 -2.514 1.00 86.50 186 ARG A C 1
ATOM 1460 O O . ARG A 1 186 ? 16.995 -7.293 -1.674 1.00 86.50 186 ARG A O 1
ATOM 1467 N N . VAL A 1 187 ? 16.432 -6.088 -3.490 1.00 84.69 187 VAL A N 1
ATOM 1468 C CA . VAL A 1 187 ? 17.767 -5.486 -3.683 1.00 84.69 187 VAL A CA 1
ATOM 1469 C C . VAL A 1 187 ? 17.986 -4.206 -2.896 1.00 84.69 187 VAL A C 1
ATOM 1471 O O . VAL A 1 187 ? 19.127 -3.843 -2.623 1.00 84.69 187 VAL A O 1
ATOM 1474 N N . GLY A 1 188 ? 16.909 -3.549 -2.466 1.00 76.56 188 GLY A N 1
ATOM 1475 C CA . GLY A 1 188 ? 16.945 -2.318 -1.690 1.00 76.56 188 GLY A CA 1
ATOM 1476 C C . GLY A 1 188 ? 17.982 -2.333 -0.562 1.00 76.56 188 GLY A C 1
ATOM 1477 O O . GLY A 1 188 ? 18.812 -1.423 -0.529 1.00 76.56 188 GLY A O 1
ATOM 1478 N N . PRO A 1 189 ? 17.976 -3.315 0.359 1.00 74.56 189 PRO A N 1
ATOM 1479 C CA . PRO A 1 189 ? 18.946 -3.399 1.453 1.00 74.56 189 PRO A CA 1
ATOM 1480 C C . PRO A 1 189 ? 20.405 -3.511 0.987 1.00 74.56 189 PRO A C 1
ATOM 1482 O O . PRO A 1 189 ? 21.304 -2.983 1.641 1.00 74.56 189 PRO A O 1
ATOM 1485 N N . PHE A 1 190 ? 20.643 -4.149 -0.158 1.00 64.56 190 PHE A N 1
ATOM 1486 C CA . PHE A 1 190 ? 21.967 -4.388 -0.723 1.00 64.56 190 PHE A CA 1
ATOM 1487 C C . PHE A 1 190 ? 22.361 -3.243 -1.649 1.00 64.56 190 PHE A C 1
ATOM 1489 O O . PHE A 1 190 ? 22.522 -3.425 -2.853 1.00 64.56 190 PHE A O 1
ATOM 1496 N N . ALA A 1 191 ? 22.565 -2.058 -1.070 1.00 53.19 191 ALA A N 1
ATOM 1497 C CA . ALA A 1 191 ? 22.948 -0.817 -1.749 1.00 53.19 191 ALA A CA 1
ATOM 1498 C C . ALA A 1 191 ? 24.275 -0.874 -2.557 1.00 53.19 191 ALA A C 1
ATOM 1500 O O . ALA A 1 191 ? 24.860 0.164 -2.838 1.00 53.19 191 ALA A O 1
ATOM 1501 N N . LEU A 1 192 ? 24.784 -2.052 -2.917 1.00 51.94 192 LEU A N 1
ATOM 1502 C CA . LEU A 1 192 ? 25.915 -2.299 -3.808 1.00 51.94 192 LEU A CA 1
ATOM 1503 C C . LEU A 1 192 ? 25.516 -3.062 -5.084 1.00 51.94 192 LEU A C 1
ATOM 1505 O O . LEU A 1 192 ? 26.394 -3.342 -5.896 1.00 51.94 192 LEU A O 1
ATOM 1509 N N . TRP A 1 193 ? 24.233 -3.388 -5.287 1.00 57.12 193 TRP A N 1
ATOM 1510 C CA . TRP A 1 193 ? 23.790 -4.036 -6.522 1.00 57.12 193 TRP A CA 1
ATOM 1511 C C . TRP A 1 193 ? 24.098 -3.143 -7.733 1.00 57.12 193 TRP A C 1
ATOM 1513 O O . TRP A 1 193 ? 23.725 -1.967 -7.760 1.00 57.12 193 TRP A O 1
ATOM 1523 N N . GLN A 1 194 ? 24.818 -3.691 -8.715 1.00 56.47 194 GLN A N 1
ATOM 1524 C CA . GLN A 1 194 ? 24.983 -3.068 -10.022 1.00 56.47 194 GLN A CA 1
ATOM 1525 C C . GLN A 1 194 ? 24.337 -3.959 -11.088 1.00 56.47 194 GLN A C 1
ATOM 1527 O O . GLN A 1 194 ? 24.559 -5.170 -11.066 1.00 56.47 194 GLN A O 1
ATOM 1532 N N . PRO A 1 195 ? 23.604 -3.382 -12.059 1.00 52.91 195 PRO A N 1
ATOM 1533 C CA . PRO A 1 195 ? 22.998 -4.129 -13.162 1.00 52.91 195 PRO A CA 1
ATOM 1534 C C . PRO A 1 195 ? 24.009 -4.874 -14.049 1.00 52.91 195 PRO A C 1
ATOM 1536 O O . PRO A 1 195 ? 23.614 -5.610 -14.948 1.00 52.91 195 PRO A O 1
ATOM 1539 N N . THR A 1 196 ? 25.305 -4.623 -13.876 1.00 52.91 196 THR A N 1
ATOM 1540 C CA . THR A 1 196 ? 26.417 -5.216 -14.627 1.00 52.91 196 THR A CA 1
ATOM 1541 C C . THR A 1 196 ? 27.067 -6.413 -13.931 1.00 52.91 196 THR A C 1
ATOM 1543 O O . THR A 1 196 ? 27.958 -7.012 -14.522 1.00 52.91 196 THR A O 1
ATOM 1546 N N . THR A 1 197 ? 26.664 -6.771 -12.707 1.00 46.78 197 THR A N 1
ATOM 1547 C CA . THR A 1 197 ? 27.336 -7.818 -11.908 1.00 46.78 197 THR A CA 1
ATOM 1548 C C . THR A 1 197 ? 26.638 -9.186 -11.940 1.00 46.78 197 THR A C 1
ATOM 1550 O O . THR A 1 197 ? 26.778 -9.958 -10.992 1.00 46.78 197 THR A O 1
ATOM 1553 N N . LEU A 1 198 ? 25.890 -9.493 -13.002 1.00 44.94 198 LEU A N 1
ATOM 1554 C CA . LEU A 1 198 ? 25.283 -10.806 -13.253 1.00 44.94 198 LEU A CA 1
ATOM 1555 C C . LEU A 1 198 ? 25.668 -11.297 -14.645 1.00 44.94 198 LEU A C 1
ATOM 1557 O O . LEU A 1 198 ? 25.516 -10.490 -15.592 1.00 44.94 198 LEU A O 1
#